Protein AF-K5BU10-F1 (afdb_monomer_lite)

InterPro domains:
  IPR025988 YWFCY domain [PF14293] (1-47)
  IPR027417 P-loop containing nucleoside triphosphate hydrolase [G3DSA:3.40.50.300] (80-220)
  IPR027417 P-loop containing nucleoside triphosphate hydrolase [SSF52540] (87-230)
  IPR051539 Type IV secretion system coupling protein TraD/TraG/VirD4-like [PTHR37937] (2-228)

Foldseek 3Di:
DCLQVVLVVLVVDPDPPVVSVVSSVVSNVVVVVVVVVVVVVVVVVPPPDPDPPCPDLAVPFDDDAADDDDDLAKQKFWDWGDYPNDIGIHIDIRPHCVVPDDDDDDPPPCCCPRPVLSVLLVCLLSVHDDDDDDPPPPVVVVSNVVSNVVRCVNHPDRDDRADDDPPDCVNHDDDDPLPLVQPPDLVSLLVVLLVVLCVVPVVCVVVPPDCVSVVSSNVSSVVSVCCSVVDPDD

Radius of gyration: 39.3 Å; chains: 1; bounding box: 59×43×125 Å

Structure (mmCIF, N/CA/C/O backbone):
data_AF-K5BU10-F1
#
_entry.id   AF-K5BU10-F1
#
loop_
_atom_site.group_PDB
_atom_site.id
_atom_site.type_symbol
_atom_site.label_atom_id
_atom_site.label_alt_id
_atom_site.label_comp_id
_atom_site.label_asym_id
_atom_site.label_entity_id
_atom_site.label_seq_id
_atom_site.pdbx_PDB_ins_code
_atom_site.Cartn_x
_atom_site.Cartn_y
_atom_site.Cartn_z
_atom_site.occupancy
_atom_site.B_iso_or_equiv
_atom_site.auth_seq_id
_atom_site.auth_comp_id
_atom_site.auth_asym_id
_atom_site.auth_atom_id
_atom_site.pdbx_PDB_model_num
ATOM 1 N N . MET A 1 1 ? -25.660 17.222 65.517 1.00 69.31 1 MET A N 1
ATOM 2 C CA . MET A 1 1 ? -24.970 18.474 65.901 1.00 69.31 1 MET A CA 1
ATOM 3 C C . MET A 1 1 ? -25.305 18.890 67.325 1.00 69.31 1 MET A C 1
ATOM 5 O O . MET A 1 1 ? -24.402 18.879 68.146 1.00 69.31 1 MET A O 1
ATOM 9 N N . LEU A 1 2 ? -26.577 19.148 67.652 1.00 77.56 2 LEU A N 1
ATOM 10 C CA . LEU A 1 2 ? -27.005 19.590 68.991 1.00 77.56 2 LEU A CA 1
ATOM 11 C C . LEU A 1 2 ? -26.624 18.621 70.128 1.00 77.56 2 LEU A C 1
ATOM 13 O O . LEU A 1 2 ? -26.110 19.060 71.143 1.00 77.56 2 LEU A O 1
ATOM 17 N N . LEU A 1 3 ? -26.775 17.306 69.927 1.00 78.19 3 LEU A N 1
ATOM 18 C CA . LEU A 1 3 ? -26.371 16.295 70.921 1.00 78.19 3 LEU A CA 1
ATOM 19 C C . LEU A 1 3 ? -24.851 16.179 71.120 1.00 78.19 3 LEU A C 1
ATOM 21 O O . LEU A 1 3 ? -24.410 15.808 72.197 1.00 78.19 3 LEU A O 1
ATOM 25 N N . PHE A 1 4 ? -24.056 16.475 70.088 1.00 79.50 4 PHE A N 1
ATOM 26 C CA . PHE A 1 4 ? -22.598 16.334 70.143 1.00 79.50 4 PHE A CA 1
ATOM 27 C C . PHE A 1 4 ? -21.928 17.588 70.715 1.00 79.50 4 PHE A C 1
ATOM 29 O O . PHE A 1 4 ? -21.089 17.471 71.594 1.00 79.50 4 PHE A O 1
ATOM 36 N N . PHE A 1 5 ? -22.328 18.778 70.251 1.00 80.94 5 PHE A N 1
ATOM 37 C CA . PHE A 1 5 ? -21.782 20.057 70.723 1.00 80.94 5 PHE A CA 1
ATOM 38 C C . PHE A 1 5 ? -22.478 20.575 71.990 1.00 80.94 5 PHE A C 1
ATOM 40 O O . PHE A 1 5 ? -21.875 21.292 72.775 1.00 80.94 5 PHE A O 1
ATOM 47 N N . GLY A 1 6 ? -23.740 20.204 72.219 1.00 79.75 6 GLY A N 1
ATOM 48 C CA . GLY A 1 6 ? -24.489 20.578 73.422 1.00 79.75 6 GLY A CA 1
ATOM 49 C C . GLY A 1 6 ? -24.259 19.652 74.619 1.00 79.75 6 GLY A C 1
ATOM 50 O O . GLY A 1 6 ? -24.766 19.939 75.699 1.00 79.75 6 GLY A O 1
ATOM 51 N N . SER A 1 7 ? -23.503 18.559 74.463 1.00 80.38 7 SER A N 1
ATOM 52 C CA . SER A 1 7 ? -23.168 17.644 75.567 1.00 80.38 7 SER A CA 1
ATOM 53 C C . SER A 1 7 ? -22.293 18.310 76.633 1.00 80.38 7 SER A C 1
ATOM 55 O O . SER A 1 7 ? -22.340 17.916 77.794 1.00 80.38 7 SER A O 1
ATOM 57 N N . GLU A 1 8 ? -21.548 19.359 76.280 1.00 78.12 8 GLU A N 1
ATOM 58 C CA . GLU A 1 8 ? -20.709 20.123 77.210 1.00 78.12 8 GLU A CA 1
ATOM 59 C C . GLU A 1 8 ? -21.538 20.847 78.284 1.00 78.12 8 GLU A C 1
ATOM 61 O O . GLU A 1 8 ? -21.127 20.934 79.439 1.00 78.12 8 GLU A O 1
ATOM 66 N N . LEU A 1 9 ? -22.772 21.253 77.958 1.00 78.31 9 LEU A N 1
ATOM 67 C CA . LEU A 1 9 ? -23.702 21.847 78.924 1.00 78.31 9 LEU A CA 1
ATOM 68 C C . LEU A 1 9 ? -24.087 20.861 80.038 1.00 78.31 9 LEU A C 1
ATOM 70 O O . LEU A 1 9 ? -24.354 21.291 81.161 1.00 78.31 9 LEU A O 1
ATOM 74 N N . LEU A 1 10 ? -24.055 19.546 79.779 1.00 76.81 10 LEU A N 1
ATOM 75 C CA . LEU A 1 10 ? -24.321 18.536 80.809 1.00 76.81 10 LEU A CA 1
ATOM 76 C C . LEU A 1 10 ? -23.247 18.545 81.897 1.00 76.81 10 LEU A C 1
ATOM 78 O O . LEU A 1 10 ? -23.575 18.306 83.052 1.00 76.81 10 LEU A O 1
ATOM 82 N N . LEU A 1 11 ? -21.999 18.898 81.570 1.00 74.38 11 LEU A N 1
ATOM 83 C CA . LEU A 1 11 ? -20.904 18.983 82.545 1.00 74.38 11 LEU A CA 1
ATOM 84 C C . LEU A 1 11 ? -21.070 20.156 83.525 1.00 74.38 11 LEU A C 1
ATOM 86 O O . LEU A 1 11 ? -20.447 20.162 84.583 1.00 74.38 11 LEU A O 1
ATOM 90 N N . THR A 1 12 ? -21.935 21.125 83.207 1.00 78.31 12 THR A N 1
ATOM 91 C CA . THR A 1 12 ? -22.252 22.263 84.089 1.00 78.31 12 THR A CA 1
ATOM 92 C C . THR A 1 12 ? -23.428 21.995 85.040 1.00 78.31 12 THR A C 1
ATOM 94 O O . THR A 1 12 ? -23.701 22.799 85.934 1.00 78.31 12 THR A O 1
ATOM 97 N N . ALA A 1 13 ? -24.120 20.859 84.891 1.00 76.38 13 ALA A N 1
ATOM 98 C CA . ALA A 1 13 ? -25.283 20.506 85.698 1.00 76.38 13 ALA A CA 1
ATOM 99 C C . ALA A 1 13 ? -24.891 19.871 87.048 1.00 76.38 13 ALA A C 1
ATOM 101 O O . ALA A 1 13 ? -23.969 19.064 87.142 1.00 76.38 13 ALA A O 1
ATOM 102 N N . ARG A 1 14 ? -25.622 20.203 88.121 1.00 74.94 14 ARG A N 1
ATOM 103 C CA . ARG A 1 14 ? -25.347 19.713 89.486 1.00 74.94 14 ARG A CA 1
ATOM 104 C C . ARG A 1 14 ? -26.071 18.392 89.776 1.00 74.94 14 ARG A C 1
ATOM 106 O O . ARG A 1 14 ? -27.060 18.371 90.502 1.00 74.94 14 ARG A O 1
ATOM 113 N N . PHE A 1 15 ? -25.570 17.299 89.210 1.00 79.94 15 PHE A N 1
ATOM 114 C CA . PHE A 1 15 ? -26.056 15.931 89.441 1.00 79.94 15 PHE A CA 1
ATOM 115 C C . PHE A 1 15 ? -24.947 15.024 90.010 1.00 79.94 15 PHE A C 1
ATOM 117 O O . PHE A 1 15 ? -23.780 15.418 90.030 1.00 79.94 15 PHE A O 1
ATOM 124 N N . PRO A 1 16 ? -25.271 13.808 90.492 1.00 82.94 16 PRO A N 1
ATOM 125 C CA . PRO A 1 16 ? -24.261 12.843 90.917 1.00 82.94 16 PRO A CA 1
ATOM 126 C C . PRO A 1 16 ? -23.286 12.516 89.779 1.00 82.94 16 PRO A C 1
ATOM 128 O O . PRO A 1 16 ? -23.714 12.269 88.650 1.00 82.94 16 PRO A O 1
ATOM 131 N N . VAL A 1 17 ? -21.986 12.461 90.087 1.00 80.94 17 VAL A N 1
ATOM 132 C CA . VAL A 1 17 ? -20.903 12.298 89.094 1.00 80.94 17 VAL A CA 1
ATOM 133 C C . VAL A 1 17 ? -21.131 11.084 88.189 1.00 80.94 17 VAL A C 1
ATOM 135 O O . VAL A 1 17 ? -21.028 11.203 86.975 1.00 80.94 17 VAL A O 1
ATOM 138 N N . ALA A 1 18 ? -21.538 9.943 88.754 1.00 83.44 18 ALA A N 1
ATOM 139 C CA . ALA A 1 18 ? -21.804 8.728 87.981 1.00 83.44 18 ALA A CA 1
ATOM 140 C C . ALA A 1 18 ? -22.926 8.904 86.937 1.00 83.44 18 ALA A C 1
ATOM 142 O O . ALA A 1 18 ? -22.814 8.408 85.816 1.00 83.44 18 ALA A O 1
ATOM 143 N N . LEU A 1 19 ? -23.989 9.639 87.284 1.00 83.94 19 LEU A N 1
ATOM 144 C CA . LEU A 1 19 ? -25.109 9.908 86.380 1.00 83.94 19 LEU A CA 1
ATOM 145 C C . LEU A 1 19 ? -24.701 10.891 85.274 1.00 83.94 19 LEU A C 1
ATOM 147 O O . LEU A 1 19 ? -25.046 10.687 84.112 1.00 83.94 19 LEU A O 1
ATOM 151 N N . LEU A 1 20 ? -23.920 11.917 85.623 1.00 85.00 20 LEU A N 1
ATOM 152 C CA . LEU A 1 20 ? -23.373 12.886 84.670 1.00 85.00 20 LEU A CA 1
ATOM 153 C C . LEU A 1 20 ? -22.462 12.226 83.640 1.00 85.00 20 LEU A C 1
ATOM 155 O O . LEU A 1 20 ? -22.638 12.446 82.444 1.00 85.00 20 LEU A O 1
ATOM 159 N N . THR A 1 21 ? -21.521 11.391 84.086 1.00 84.50 21 THR A N 1
ATOM 160 C CA . THR A 1 21 ? -20.599 10.686 83.189 1.00 84.50 21 THR A CA 1
ATOM 161 C C . THR A 1 21 ? -21.356 9.776 82.226 1.00 84.50 21 THR A C 1
ATOM 163 O O . THR A 1 21 ? -21.064 9.777 81.031 1.00 84.50 21 THR A O 1
ATOM 166 N N . LEU A 1 22 ? -22.367 9.048 82.710 1.00 88.62 22 LEU A N 1
ATOM 167 C CA . LEU A 1 22 ? -23.170 8.159 81.871 1.00 88.62 22 LEU A CA 1
ATOM 168 C C . LEU A 1 22 ? -23.970 8.934 80.812 1.00 88.62 22 LEU A C 1
ATOM 170 O O . LEU A 1 22 ? -23.945 8.570 79.636 1.00 88.62 22 LEU A O 1
ATOM 174 N N . LEU A 1 23 ? -24.634 10.025 81.203 1.00 86.62 23 LEU A N 1
ATOM 175 C CA . LEU A 1 23 ? -25.403 10.869 80.282 1.00 86.62 23 LEU A CA 1
ATOM 176 C C . LEU A 1 23 ? -24.506 11.577 79.259 1.00 86.62 23 LEU A C 1
ATOM 178 O O . LEU A 1 23 ? -24.861 11.668 78.082 1.00 86.62 23 LEU A O 1
ATOM 182 N N . TYR A 1 24 ? -23.331 12.041 79.681 1.00 87.56 24 TYR A N 1
ATOM 183 C CA . TYR A 1 24 ? -22.356 12.673 78.797 1.00 87.56 24 TYR A CA 1
ATOM 184 C C . TYR A 1 24 ? -21.837 11.691 77.738 1.00 87.56 24 TYR A C 1
ATOM 186 O O . TYR A 1 24 ? -21.917 11.969 76.542 1.00 87.56 24 TYR A O 1
ATOM 194 N N . VAL A 1 25 ? -21.392 10.499 78.151 1.00 88.94 25 VAL A N 1
ATOM 195 C CA . VAL A 1 25 ? -20.904 9.468 77.220 1.00 88.94 25 VAL A CA 1
ATOM 196 C C . VAL A 1 25 ? -22.006 9.041 76.244 1.00 88.94 25 VAL A C 1
ATOM 198 O O . VAL A 1 25 ? -21.754 8.943 75.042 1.00 88.94 25 VAL A O 1
ATOM 201 N N . ALA A 1 26 ? -23.239 8.852 76.725 1.00 89.81 26 ALA A N 1
ATOM 202 C CA . ALA A 1 26 ? -24.367 8.467 75.881 1.00 89.81 26 ALA A CA 1
ATOM 203 C C . ALA A 1 26 ? -24.718 9.540 74.833 1.00 89.81 26 ALA A C 1
ATOM 205 O O . ALA A 1 26 ? -24.928 9.218 73.660 1.00 89.81 26 ALA A O 1
ATOM 206 N N . THR A 1 27 ? -24.753 10.816 75.227 1.00 89.75 27 THR A N 1
ATOM 207 C CA . THR A 1 27 ? -25.098 11.927 74.321 1.00 89.75 27 THR A CA 1
ATOM 208 C C . THR A 1 27 ? -24.006 12.210 73.293 1.00 89.75 27 THR A C 1
ATOM 210 O O . THR A 1 27 ? -24.326 12.406 72.117 1.00 89.75 27 THR A O 1
ATOM 213 N N . VAL A 1 28 ? -22.729 12.130 73.681 1.00 90.50 28 VAL A N 1
ATOM 214 C CA . VAL A 1 28 ? -21.590 12.241 72.754 1.00 90.50 28 VAL A CA 1
ATOM 215 C C . VAL A 1 28 ? -21.590 11.091 71.746 1.00 90.50 28 VAL A C 1
ATOM 217 O O . VAL A 1 28 ? -21.489 11.343 70.544 1.00 90.50 28 VAL A O 1
ATOM 220 N N . ALA A 1 29 ? -21.768 9.844 72.196 1.00 90.44 29 ALA A N 1
ATOM 221 C CA . ALA A 1 29 ? -21.797 8.679 71.312 1.00 90.44 29 ALA A CA 1
ATOM 222 C C . ALA A 1 29 ? -22.963 8.746 70.309 1.00 90.44 29 ALA A C 1
ATOM 224 O O . ALA A 1 29 ? -22.760 8.598 69.101 1.00 90.44 29 ALA A O 1
ATOM 225 N N . ALA A 1 30 ? -24.176 9.050 70.784 1.00 90.88 30 ALA A N 1
ATOM 226 C CA . ALA A 1 30 ? -25.346 9.220 69.923 1.00 90.88 30 ALA A CA 1
ATOM 227 C C . ALA A 1 30 ? -25.177 10.399 68.947 1.00 90.88 30 ALA A C 1
ATOM 229 O O . ALA A 1 30 ? -25.519 10.299 67.764 1.00 90.88 30 ALA A O 1
ATOM 230 N N . GLY A 1 31 ? -24.604 11.509 69.422 1.00 91.25 31 GLY A N 1
ATOM 231 C CA . GLY A 1 31 ? -24.295 12.682 68.614 1.00 91.25 31 GLY A CA 1
ATOM 232 C C . GLY A 1 31 ? -23.285 12.389 67.504 1.00 91.25 31 GLY A C 1
ATOM 233 O O . GLY A 1 31 ? -23.495 12.829 66.372 1.00 91.25 31 GLY A O 1
ATOM 234 N N . TYR A 1 32 ? -22.244 11.607 67.799 1.00 90.50 32 TYR A N 1
ATOM 235 C CA . TYR A 1 32 ? -21.213 11.204 66.844 1.00 90.50 32 TYR A CA 1
ATOM 236 C C . TYR A 1 32 ? -21.766 10.274 65.755 1.00 90.50 32 TYR A C 1
ATOM 238 O O . TYR A 1 32 ? -21.574 10.534 64.566 1.00 90.50 32 TYR A O 1
ATOM 246 N N . ILE A 1 33 ? -22.548 9.255 66.132 1.00 92.00 33 ILE A N 1
ATOM 247 C CA . ILE A 1 33 ? -23.224 8.358 65.174 1.00 92.00 33 ILE A CA 1
ATOM 248 C C . ILE A 1 33 ? -24.176 9.152 64.265 1.00 92.00 33 ILE A C 1
ATOM 250 O O . ILE A 1 33 ? -24.215 8.946 63.049 1.00 92.00 33 ILE A O 1
ATOM 254 N N . SER A 1 34 ? -24.909 10.112 64.831 1.00 89.56 34 SER A N 1
ATOM 255 C CA . SER A 1 34 ? -25.800 10.994 64.066 1.00 89.56 34 SER A CA 1
ATOM 256 C C . SER A 1 34 ? -25.036 11.884 63.074 1.00 89.56 34 SER A C 1
ATOM 258 O O . SER A 1 34 ? -25.542 12.203 62.002 1.00 89.56 34 SER A O 1
ATOM 260 N N . LEU A 1 35 ? -23.806 12.286 63.407 1.00 90.56 35 LEU A N 1
ATOM 261 C CA . LEU A 1 35 ? -22.952 13.103 62.541 1.00 90.56 35 LEU A CA 1
ATOM 262 C C . LEU A 1 35 ? -22.395 12.273 61.375 1.00 90.56 35 LEU A C 1
ATOM 264 O O . LEU A 1 35 ? -22.467 12.707 60.226 1.00 90.56 35 LEU A O 1
ATOM 268 N N . LEU A 1 36 ? -21.931 11.049 61.650 1.00 89.38 36 LEU A N 1
ATOM 269 C CA . LEU A 1 36 ? -21.488 10.105 60.619 1.00 89.38 36 LEU A CA 1
ATOM 270 C C . LEU A 1 36 ? -22.620 9.755 59.650 1.00 89.38 36 LEU A C 1
ATOM 272 O O . LEU A 1 36 ? -22.442 9.812 58.432 1.00 89.38 36 LEU A O 1
ATOM 276 N N . THR A 1 37 ? -23.806 9.445 60.177 1.00 89.75 37 THR A N 1
ATOM 277 C CA . THR A 1 37 ? -24.978 9.168 59.342 1.00 89.75 37 THR A CA 1
ATOM 278 C C . THR A 1 37 ? -25.342 10.395 58.507 1.00 89.75 37 THR A C 1
ATOM 280 O O . THR A 1 37 ? -25.369 10.278 57.287 1.00 89.75 37 THR A O 1
ATOM 283 N N . ALA A 1 38 ? -25.476 11.592 59.082 1.00 88.69 38 ALA A N 1
ATOM 284 C CA . ALA A 1 38 ? -25.725 12.811 58.304 1.00 88.69 38 ALA A CA 1
ATOM 285 C C . ALA A 1 38 ? -24.692 13.034 57.179 1.00 88.69 38 ALA A C 1
ATOM 287 O O . ALA A 1 38 ? -25.076 13.324 56.047 1.00 88.69 38 ALA A O 1
ATOM 288 N N . GLY A 1 39 ? -23.400 12.809 57.446 1.00 86.50 39 GLY A N 1
ATOM 289 C CA . GLY A 1 39 ? -22.342 12.884 56.434 1.00 86.50 39 GLY A CA 1
ATOM 290 C C . GLY A 1 39 ? -22.544 11.901 55.275 1.00 86.50 39 GLY A C 1
ATOM 291 O O . GLY A 1 39 ? -22.442 12.285 54.109 1.00 86.50 39 GLY A O 1
ATOM 292 N N . THR A 1 40 ? -22.915 10.649 55.565 1.00 84.69 40 THR A N 1
ATOM 293 C CA . THR A 1 40 ? -23.214 9.656 54.513 1.00 84.69 40 THR A CA 1
ATOM 294 C C . THR A 1 40 ? -24.453 10.011 53.688 1.00 84.69 40 THR A C 1
ATOM 296 O O . THR A 1 40 ? -24.479 9.760 52.483 1.00 84.69 40 THR A O 1
ATOM 299 N N . TRP A 1 41 ? -25.469 10.627 54.296 1.00 85.56 41 TRP A N 1
ATOM 300 C CA . TRP A 1 41 ? -26.677 11.063 53.593 1.00 85.56 41 TRP A CA 1
ATOM 301 C C . TRP A 1 41 ? -26.409 12.285 52.710 1.00 85.56 41 TRP A C 1
ATOM 303 O O . TRP A 1 41 ? -26.827 12.300 51.554 1.00 85.56 41 TRP A O 1
ATOM 313 N N . ILE A 1 42 ? -25.636 13.258 53.200 1.00 84.38 42 ILE A N 1
ATOM 314 C CA . ILE A 1 42 ? -25.175 14.409 52.409 1.00 84.38 42 ILE A CA 1
ATOM 315 C C . ILE A 1 42 ? -24.306 13.937 51.239 1.00 84.38 42 ILE A C 1
ATOM 317 O O . ILE A 1 42 ? -24.493 14.395 50.117 1.00 84.38 42 ILE A O 1
ATOM 321 N N . SER A 1 43 ? -23.419 12.962 51.457 1.00 77.44 43 SER A N 1
ATOM 322 C CA . SER A 1 43 ? -22.617 12.359 50.386 1.00 77.44 43 SER A CA 1
ATOM 323 C C . SER A 1 43 ? -23.479 11.697 49.304 1.00 77.44 43 SER A C 1
ATOM 325 O O . SER A 1 43 ? -23.136 11.781 48.129 1.00 77.44 43 SER A O 1
ATOM 327 N N . ARG A 1 44 ? -24.613 11.079 49.669 1.00 78.62 44 ARG A N 1
ATOM 328 C CA . ARG A 1 44 ? -25.582 10.529 48.702 1.00 78.62 44 ARG A CA 1
ATOM 329 C C . ARG A 1 44 ? -26.343 11.622 47.953 1.00 78.62 44 ARG A C 1
ATOM 331 O O . ARG A 1 44 ? -26.589 11.454 46.765 1.00 78.62 44 ARG A O 1
ATOM 338 N N . LEU A 1 45 ? -26.681 12.726 48.619 1.00 78.06 45 LEU A N 1
ATOM 339 C CA . LEU A 1 45 ? -27.367 13.868 48.008 1.00 78.06 45 LEU A CA 1
ATOM 340 C C . LEU A 1 45 ? -26.458 14.640 47.036 1.00 78.06 45 LEU A C 1
ATOM 342 O O . LEU A 1 45 ? -26.902 15.052 45.972 1.00 78.06 45 LEU A O 1
ATOM 346 N N . LEU A 1 46 ? -25.175 14.785 47.376 1.00 70.81 46 LEU A N 1
ATOM 347 C CA . LEU A 1 46 ? -24.152 15.421 46.536 1.00 70.81 46 LEU A CA 1
ATOM 348 C C . LEU A 1 46 ? -23.638 14.505 45.412 1.00 70.81 46 LEU A C 1
ATOM 350 O O . LEU A 1 46 ? -22.824 14.928 44.595 1.00 70.81 46 LEU A O 1
ATOM 354 N N . LYS A 1 47 ? -24.108 13.254 45.340 1.00 56.78 47 LYS A N 1
ATOM 355 C CA . LYS A 1 47 ? -23.646 12.236 44.385 1.00 56.78 47 LYS A CA 1
ATOM 356 C C . LYS A 1 47 ? -24.253 12.368 42.982 1.00 56.78 47 LYS A C 1
ATOM 358 O O . LYS A 1 47 ? -24.359 11.369 42.277 1.00 56.78 47 LYS A O 1
ATOM 363 N N . ASN A 1 48 ? -24.615 13.577 42.557 1.00 55.91 48 ASN A N 1
ATOM 364 C CA . ASN A 1 48 ? -24.929 13.850 41.157 1.00 55.91 48 ASN A CA 1
ATOM 365 C C . ASN A 1 48 ? -23.681 14.397 40.444 1.00 55.91 48 ASN A C 1
ATOM 367 O O . ASN A 1 48 ? -23.329 15.562 40.579 1.00 55.91 48 ASN A O 1
ATOM 371 N N . GLN A 1 49 ? -23.024 13.494 39.706 1.00 58.97 49 GLN A N 1
ATOM 372 C CA . GLN A 1 49 ? -22.255 13.732 38.472 1.00 58.97 49 GLN A CA 1
ATOM 373 C C . GLN A 1 49 ? -21.218 14.872 38.448 1.00 58.97 49 GLN A C 1
ATOM 375 O O . GLN A 1 49 ? -21.088 15.573 37.452 1.00 58.97 49 GLN A O 1
ATOM 380 N N . LEU A 1 50 ? -20.414 15.041 39.499 1.00 52.75 50 LEU A N 1
ATOM 381 C CA . LEU A 1 50 ? -19.284 15.987 39.458 1.00 52.75 50 LEU A CA 1
ATOM 382 C C . LEU A 1 50 ? -17.996 15.416 38.840 1.00 52.75 50 LEU A C 1
ATOM 384 O O . LEU A 1 50 ? -17.020 16.144 38.713 1.00 52.75 50 LEU A O 1
ATOM 388 N N . MET A 1 51 ? -17.983 14.140 38.445 1.00 53.19 51 MET A N 1
ATOM 389 C CA . MET A 1 51 ? -16.836 13.486 37.798 1.00 53.19 51 MET A CA 1
ATOM 390 C C . MET A 1 51 ? -17.296 12.567 36.660 1.00 53.19 51 MET A C 1
ATOM 392 O O . MET A 1 51 ? -16.912 11.401 36.602 1.00 53.19 51 MET A O 1
ATOM 396 N N . ASP A 1 52 ? -18.146 13.064 35.762 1.00 57.12 5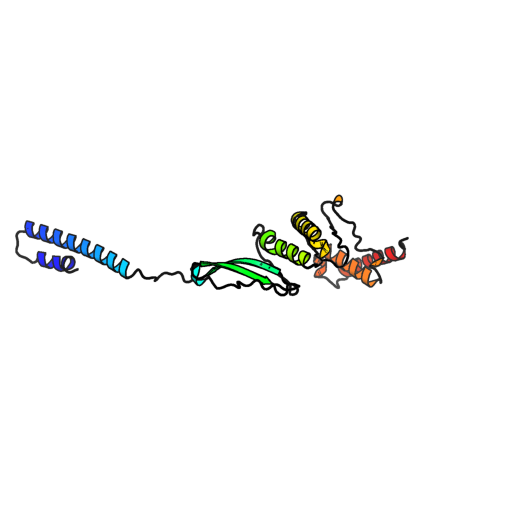2 ASP A N 1
ATOM 397 C CA . ASP A 1 52 ? -18.131 12.502 34.413 1.00 57.12 52 ASP A CA 1
ATOM 398 C C . ASP A 1 52 ? -16.869 13.072 33.759 1.00 57.12 52 ASP A C 1
ATOM 400 O O . ASP A 1 52 ? -16.816 14.254 33.429 1.00 57.12 52 ASP A O 1
ATOM 404 N N . ASP A 1 53 ? -15.814 12.253 33.705 1.00 62.16 53 ASP A N 1
ATOM 405 C CA . ASP A 1 53 ? -14.534 12.597 33.083 1.00 62.16 53 ASP A CA 1
ATOM 406 C C . ASP A 1 53 ? -14.788 13.302 31.740 1.00 62.16 53 ASP A C 1
ATOM 408 O O . ASP A 1 53 ? -15.586 12.839 30.916 1.00 62.16 53 ASP A O 1
ATOM 412 N N . VAL A 1 54 ? -14.150 14.455 31.527 1.00 62.72 54 VAL A N 1
ATOM 413 C CA . VAL A 1 54 ? -14.269 15.192 30.261 1.00 62.72 54 VAL A CA 1
ATOM 414 C C . VAL A 1 54 ? -13.790 14.307 29.104 1.00 62.72 54 VAL A C 1
ATOM 416 O O . VAL A 1 54 ? -14.344 14.395 28.012 1.00 62.72 54 VAL A O 1
ATOM 419 N N . PHE A 1 55 ? -12.862 13.387 29.379 1.00 61.56 55 PHE A N 1
ATOM 420 C CA . PHE A 1 55 ? -12.374 12.344 28.478 1.00 61.56 55 PHE A CA 1
ATOM 421 C C . PHE A 1 55 ? -13.054 10.988 28.730 1.00 61.56 55 PHE A C 1
ATOM 423 O O . PHE A 1 55 ? -12.416 9.939 28.716 1.00 61.56 55 PHE A O 1
ATOM 430 N N . ASN A 1 56 ? -14.361 10.980 29.007 1.00 72.25 56 ASN A N 1
ATOM 431 C CA . ASN A 1 56 ? -15.118 9.733 29.034 1.00 72.25 56 ASN A CA 1
ATOM 432 C C . ASN A 1 56 ? -15.456 9.260 27.604 1.00 72.25 56 ASN A C 1
ATOM 434 O O . ASN A 1 56 ? -15.599 10.061 26.676 1.00 72.25 56 ASN A O 1
ATOM 438 N N . ASP A 1 57 ? -15.656 7.947 27.443 1.00 69.25 57 ASP A N 1
ATOM 439 C CA . ASP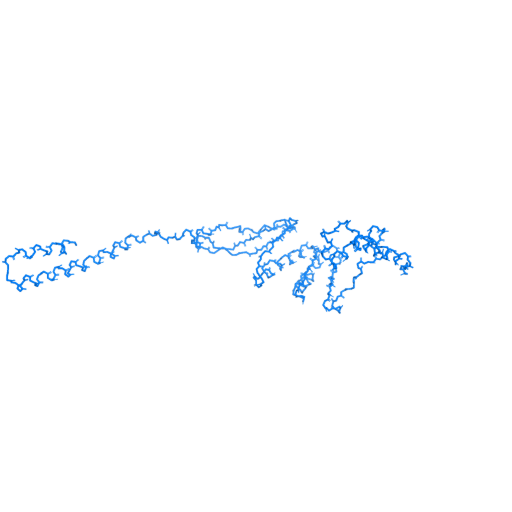 A 1 57 ? -16.055 7.315 26.173 1.00 69.25 57 ASP A CA 1
ATOM 440 C C . ASP A 1 57 ? -17.273 7.987 25.507 1.00 69.25 57 ASP A C 1
ATOM 442 O O . ASP A 1 57 ? -17.472 7.855 24.301 1.00 69.25 57 ASP A O 1
ATOM 446 N N . GLU A 1 58 ? -18.139 8.653 26.277 1.00 72.12 58 GLU A N 1
ATOM 447 C CA . GLU A 1 58 ? -19.331 9.330 25.760 1.00 72.12 58 GLU A CA 1
ATOM 448 C C . GLU A 1 58 ? -19.011 10.687 25.139 1.00 72.12 58 GLU A C 1
ATOM 450 O O . GLU A 1 58 ? -19.515 10.978 24.054 1.00 72.12 58 GLU A O 1
ATOM 455 N N . ASN A 1 59 ? -18.154 11.475 25.777 1.00 72.31 59 ASN A N 1
ATOM 456 C CA . ASN A 1 59 ? -17.715 12.793 25.339 1.00 72.31 59 ASN A CA 1
ATOM 457 C C . ASN A 1 59 ? -16.726 12.691 24.172 1.00 72.31 59 ASN A C 1
ATOM 459 O O . ASN A 1 59 ? -16.725 13.557 23.299 1.00 72.31 59 ASN A O 1
ATOM 463 N N . GLU A 1 60 ? -15.949 11.606 24.096 1.00 75.81 60 GLU A N 1
ATOM 464 C CA . GLU A 1 60 ? -15.111 11.289 22.931 1.00 75.81 60 GLU A CA 1
ATOM 465 C C . GLU A 1 60 ? -15.893 10.602 21.795 1.00 75.81 60 GLU A C 1
ATOM 467 O O . GLU A 1 60 ? -15.397 10.471 20.670 1.00 75.81 60 GLU A O 1
ATOM 472 N N . SER A 1 61 ? -17.139 10.183 22.049 1.00 84.62 61 SER A N 1
ATOM 473 C CA . SER A 1 61 ? -17.986 9.585 21.021 1.00 84.62 61 SER A CA 1
ATOM 474 C C . SER A 1 61 ? -18.722 10.627 20.186 1.00 84.62 61 SER A C 1
ATOM 476 O O . SER A 1 61 ? -19.448 11.479 20.692 1.00 84.62 61 SER A O 1
ATOM 478 N N . PHE A 1 62 ? -18.626 10.499 18.865 1.00 90.12 62 PHE A N 1
ATOM 479 C CA . PHE A 1 62 ? -19.376 11.324 17.923 1.00 90.12 62 PHE A CA 1
ATOM 480 C C . PHE A 1 62 ? -20.091 10.467 16.884 1.00 90.12 62 PHE A C 1
ATOM 482 O O . PHE A 1 62 ? -19.726 9.321 16.606 1.00 90.12 62 PHE A O 1
ATOM 489 N N . MET A 1 63 ? -21.141 11.039 16.301 1.00 93.12 63 MET A N 1
ATOM 490 C CA . MET A 1 63 ? -21.899 10.384 15.247 1.00 93.12 63 MET A CA 1
ATOM 491 C C . MET A 1 63 ? -21.043 10.266 13.982 1.00 93.12 63 MET A C 1
ATOM 493 O O . MET A 1 63 ? -20.657 11.275 13.394 1.00 93.12 63 MET A O 1
ATOM 497 N N . GLN A 1 64 ? -20.766 9.035 13.554 1.00 94.12 64 GLN A N 1
ATOM 498 C CA . GLN A 1 64 ? -20.055 8.753 12.305 1.00 94.12 64 GLN A CA 1
ATOM 499 C C . GLN A 1 64 ? -21.040 8.517 11.150 1.00 94.12 64 GLN A C 1
ATOM 501 O O . GLN A 1 64 ? -22.234 8.287 11.368 1.00 94.12 64 GLN A O 1
ATOM 506 N N . GLU A 1 65 ? -20.549 8.559 9.907 1.00 95.50 65 GLU A N 1
ATOM 507 C CA . GLU A 1 65 ? -21.378 8.293 8.728 1.00 95.50 65 GLU A CA 1
ATOM 508 C C . GLU A 1 65 ? -21.893 6.844 8.748 1.00 95.50 65 GLU A C 1
ATOM 510 O O . GLU A 1 65 ? -21.150 5.876 8.935 1.00 95.50 65 GLU A O 1
ATOM 515 N N . ARG A 1 66 ? -23.209 6.702 8.574 1.00 95.50 66 ARG A N 1
ATOM 516 C CA . ARG A 1 66 ? -23.918 5.415 8.643 1.00 95.50 66 ARG A CA 1
ATOM 517 C C . ARG A 1 66 ? -24.318 4.892 7.278 1.00 95.50 66 ARG A C 1
ATOM 519 O O . ARG A 1 66 ? -24.628 3.709 7.147 1.00 95.50 66 ARG A O 1
ATOM 526 N N . ARG A 1 67 ? -24.350 5.761 6.271 1.00 96.62 67 ARG A N 1
ATOM 527 C CA . ARG A 1 67 ? -24.732 5.399 4.911 1.00 96.62 67 ARG A CA 1
ATOM 528 C C . ARG A 1 67 ? -23.529 4.835 4.173 1.00 96.62 67 ARG A C 1
ATOM 530 O O . ARG A 1 67 ? -22.427 5.378 4.242 1.00 96.62 67 ARG A O 1
ATOM 537 N N . LEU A 1 68 ? -23.771 3.764 3.429 1.00 96.81 68 LEU A N 1
ATOM 538 C CA . LEU A 1 68 ? -22.831 3.274 2.434 1.00 96.81 68 LEU A CA 1
ATOM 539 C C . LEU A 1 68 ? -22.935 4.174 1.199 1.00 96.81 68 LEU A C 1
ATOM 541 O O . LEU A 1 68 ? -23.961 4.176 0.522 1.00 96.81 68 LEU A O 1
ATOM 545 N N . ILE A 1 69 ? -21.887 4.945 0.924 1.00 96.00 69 ILE A N 1
ATOM 546 C CA . ILE A 1 69 ? -21.819 5.831 -0.244 1.00 96.00 69 ILE A CA 1
ATOM 547 C C . ILE A 1 69 ? -20.843 5.203 -1.237 1.00 96.00 69 ILE A C 1
ATOM 549 O O . ILE A 1 69 ? -19.635 5.442 -1.180 1.00 96.00 69 ILE A O 1
ATOM 553 N N . ALA A 1 70 ? -21.367 4.340 -2.105 1.00 95.69 70 ALA A N 1
ATOM 554 C CA . ALA A 1 70 ? -20.585 3.636 -3.114 1.00 95.69 70 ALA A CA 1
ATOM 555 C C . ALA A 1 70 ? -20.638 4.362 -4.467 1.00 95.69 70 ALA A C 1
ATOM 557 O O . ALA A 1 70 ? -21.680 4.879 -4.864 1.00 95.69 70 ALA A O 1
ATOM 558 N N . ASN A 1 71 ? -19.511 4.384 -5.175 1.00 95.56 71 ASN A N 1
ATOM 559 C CA . ASN A 1 71 ? -19.409 4.836 -6.563 1.00 95.56 71 ASN A CA 1
ATOM 560 C C . ASN A 1 71 ? -18.434 3.932 -7.342 1.00 95.56 71 ASN A C 1
ATOM 562 O O . ASN A 1 71 ? -17.913 2.960 -6.791 1.00 95.56 71 ASN A O 1
ATOM 566 N N . GLU A 1 72 ? -18.164 4.254 -8.606 1.00 94.75 72 GLU A N 1
ATOM 567 C CA . GLU A 1 72 ? -17.266 3.479 -9.475 1.00 94.75 72 GLU A CA 1
ATOM 568 C C . GLU A 1 72 ? -15.844 3.308 -8.907 1.00 94.75 72 GLU A C 1
ATOM 570 O O . GLU A 1 72 ? -15.226 2.275 -9.114 1.00 94.75 72 GLU A O 1
ATOM 575 N N . TYR A 1 73 ? -15.348 4.264 -8.121 1.00 94.69 73 TYR A N 1
ATOM 576 C CA . TYR A 1 73 ? -13.962 4.314 -7.634 1.00 94.69 73 TYR A CA 1
ATOM 577 C C . TYR A 1 73 ? -13.817 4.040 -6.138 1.00 94.69 73 TYR A C 1
ATOM 579 O O . TYR A 1 73 ? -12.721 3.752 -5.667 1.00 94.69 73 TYR A O 1
ATOM 587 N N . SER A 1 74 ? -14.901 4.157 -5.372 1.00 96.00 74 SER A N 1
ATOM 588 C CA . SER A 1 74 ? -14.855 4.261 -3.916 1.00 96.00 74 SER A CA 1
ATOM 589 C C . SER A 1 74 ? -14.261 3.029 -3.237 1.00 96.00 74 SER A C 1
ATOM 591 O O . SER A 1 74 ? -14.315 1.921 -3.765 1.00 96.00 74 SER A O 1
ATOM 593 N N . VAL A 1 75 ? -13.761 3.189 -2.019 1.00 96.94 75 VAL A N 1
ATOM 594 C CA . VAL A 1 75 ? -13.524 2.051 -1.125 1.00 96.94 75 VAL A CA 1
ATOM 595 C C . VAL A 1 75 ? -14.289 2.283 0.163 1.00 96.94 75 VAL A C 1
ATOM 597 O O . VAL A 1 75 ? -14.152 3.321 0.807 1.00 96.94 75 VAL A O 1
ATOM 600 N N . ASN A 1 76 ? -15.127 1.322 0.523 1.00 97.25 76 ASN A N 1
ATOM 601 C CA . ASN A 1 76 ? -16.070 1.438 1.619 1.00 97.25 76 ASN A CA 1
ATOM 602 C C . ASN A 1 76 ? -15.700 0.433 2.711 1.00 97.25 76 ASN A C 1
ATOM 604 O O . ASN A 1 76 ? -15.737 -0.778 2.494 1.00 97.25 76 ASN A O 1
ATOM 608 N N . LEU A 1 77 ? -15.310 0.929 3.882 1.00 96.31 77 LEU A N 1
ATOM 609 C CA . LEU A 1 77 ? -14.850 0.102 4.994 1.00 96.31 77 LEU A CA 1
ATOM 610 C C . LEU A 1 77 ? -15.945 0.033 6.064 1.00 96.31 77 LEU A C 1
ATOM 612 O O . LEU A 1 77 ? -16.371 1.088 6.545 1.00 96.31 77 LEU A O 1
ATOM 616 N N . PRO A 1 78 ? -16.405 -1.166 6.456 1.00 94.62 78 PRO A N 1
ATOM 617 C CA . PRO A 1 78 ? -17.409 -1.296 7.502 1.00 94.62 78 PRO A CA 1
ATOM 618 C C . PRO A 1 78 ? -16.806 -0.938 8.863 1.00 94.62 78 PRO A C 1
ATOM 620 O O . PRO A 1 78 ? -15.716 -1.397 9.212 1.00 94.62 78 PRO A O 1
ATOM 623 N N . THR A 1 79 ? -17.530 -0.154 9.657 1.00 94.31 79 THR A N 1
ATOM 624 C CA . THR A 1 79 ? -17.119 0.232 11.011 1.00 94.31 79 THR A CA 1
ATOM 625 C C . THR A 1 79 ? -18.216 -0.034 12.034 1.00 94.31 79 THR A C 1
ATOM 627 O O . THR A 1 79 ? -19.403 -0.154 11.718 1.00 94.31 79 THR A O 1
ATOM 630 N N . ARG A 1 80 ? -17.809 -0.128 13.301 1.00 93.69 80 ARG A N 1
ATOM 631 C CA . ARG A 1 80 ? -18.708 -0.049 14.451 1.00 93.69 80 ARG A CA 1
ATOM 632 C C . ARG A 1 80 ? -18.222 1.071 15.348 1.00 93.69 80 ARG A C 1
ATOM 634 O O . ARG A 1 80 ? -17.033 1.139 15.641 1.00 93.69 80 ARG A O 1
ATOM 641 N N . PHE A 1 81 ? -19.140 1.918 15.783 1.00 92.62 81 PHE A N 1
ATOM 642 C CA . PHE A 1 81 ? -18.839 3.026 16.679 1.00 92.62 81 PHE A CA 1
ATOM 643 C C . PHE A 1 81 ? -19.890 3.104 17.780 1.00 92.62 81 PHE A C 1
ATOM 645 O O . PHE A 1 81 ? -21.025 2.644 17.617 1.00 92.62 81 PHE A O 1
ATOM 652 N N . ARG A 1 82 ? -19.503 3.651 18.928 1.00 90.12 82 ARG A N 1
ATOM 653 C CA . ARG A 1 82 ? -20.418 3.940 20.032 1.00 90.12 82 ARG A CA 1
ATOM 654 C C . ARG A 1 82 ? -20.826 5.403 19.930 1.00 90.12 82 ARG A C 1
ATOM 656 O O . ARG A 1 82 ? -20.003 6.223 19.558 1.00 90.12 82 ARG A O 1
ATOM 663 N N . TYR A 1 83 ? -22.084 5.711 20.211 1.00 91.06 83 TYR A N 1
ATOM 664 C CA . TYR A 1 83 ? -22.589 7.076 20.328 1.00 91.06 83 TYR A CA 1
ATOM 665 C C . TYR A 1 83 ? -23.799 7.061 21.266 1.00 91.06 83 TYR A C 1
ATOM 667 O O . TYR A 1 83 ? -24.656 6.185 21.141 1.00 91.06 83 TYR A O 1
ATOM 675 N N . GLN A 1 84 ? -23.866 7.974 22.240 1.00 88.25 84 GLN A N 1
ATOM 676 C CA . GLN A 1 84 ? -24.967 8.033 23.222 1.00 88.25 84 GLN A CA 1
ATOM 677 C C . GLN A 1 84 ? -25.279 6.664 23.867 1.00 88.25 84 GLN A C 1
ATOM 679 O O . GLN A 1 84 ? -26.415 6.184 23.842 1.00 88.25 84 GLN A O 1
ATOM 684 N N . ARG A 1 85 ? -24.243 5.980 24.378 1.00 85.81 85 ARG A N 1
ATOM 685 C CA . ARG A 1 85 ? -24.318 4.635 24.997 1.00 85.81 85 ARG A CA 1
ATOM 686 C C . ARG A 1 85 ? -24.816 3.501 24.093 1.00 85.81 85 ARG A C 1
ATOM 688 O O . ARG A 1 85 ? -24.891 2.368 24.559 1.00 85.81 85 ARG A O 1
ATOM 695 N N . LYS A 1 86 ? -25.096 3.755 22.815 1.00 90.81 86 LYS A N 1
ATOM 696 C CA . LYS A 1 86 ? -25.542 2.750 21.843 1.00 90.81 86 LYS A CA 1
ATOM 697 C C . LYS A 1 86 ? -24.440 2.455 20.836 1.00 90.81 86 LYS A C 1
ATOM 699 O O . LYS A 1 86 ? -23.669 3.337 20.465 1.00 90.81 86 LYS A O 1
ATOM 704 N N . THR A 1 87 ? -24.367 1.208 20.389 1.00 92.69 87 THR A N 1
ATOM 705 C CA . THR A 1 87 ? -23.462 0.800 19.312 1.00 92.69 87 THR A CA 1
ATOM 706 C C . THR A 1 87 ? -24.188 0.893 17.980 1.00 92.69 87 THR A C 1
ATOM 708 O O . THR A 1 87 ? -25.287 0.363 17.824 1.00 92.69 87 THR A O 1
ATOM 711 N N . TYR A 1 88 ? -23.551 1.532 17.008 1.00 94.25 88 TYR A N 1
ATOM 712 C CA . TYR A 1 88 ? -24.046 1.669 15.648 1.00 94.25 88 TYR A CA 1
ATOM 713 C C . TYR A 1 88 ? -23.073 1.022 14.668 1.00 94.25 88 TYR A C 1
ATOM 715 O O . TYR A 1 88 ? -21.865 0.964 14.899 1.00 94.25 88 TYR A O 1
ATOM 723 N N . SER A 1 89 ? -23.621 0.531 13.559 1.00 96.25 89 SER A N 1
ATOM 724 C CA . SER A 1 89 ? -22.825 0.176 12.383 1.00 96.25 89 SER A CA 1
ATOM 725 C C . SER A 1 89 ? -22.730 1.391 11.466 1.00 96.25 89 SER A C 1
ATOM 727 O O . SER A 1 89 ? -23.717 2.119 11.302 1.00 96.25 89 SER A O 1
ATOM 729 N N . GLY A 1 90 ? -21.552 1.601 10.892 1.00 96.19 90 GLY A N 1
ATOM 730 C CA . GLY A 1 90 ? -21.266 2.707 9.991 1.00 96.19 90 GLY A CA 1
ATOM 731 C C . GLY A 1 90 ? -20.291 2.326 8.890 1.00 96.19 90 GLY A C 1
ATOM 732 O O . GLY A 1 90 ? -19.940 1.154 8.723 1.00 96.19 90 GLY A O 1
ATOM 733 N N . TRP A 1 91 ? -19.891 3.337 8.126 1.00 96.88 91 TRP A N 1
ATOM 734 C CA . TRP A 1 91 ? -19.012 3.178 6.977 1.00 96.88 91 TRP A CA 1
ATOM 735 C C . TRP A 1 91 ? -18.001 4.314 6.902 1.00 96.88 91 TRP A C 1
ATOM 737 O O . TRP A 1 91 ? -18.360 5.491 6.940 1.00 96.88 91 TRP A O 1
ATOM 747 N N . ILE A 1 92 ? -16.734 3.961 6.699 1.00 96.06 92 ILE A N 1
ATOM 748 C CA . ILE A 1 92 ? -15.738 4.901 6.186 1.00 96.06 92 ILE A CA 1
ATOM 749 C C . ILE A 1 92 ? -15.793 4.806 4.663 1.00 96.06 92 ILE A C 1
ATOM 751 O O . ILE A 1 92 ? -15.400 3.796 4.078 1.00 96.06 92 ILE A O 1
ATOM 755 N N . ASN A 1 93 ? -16.313 5.853 4.027 1.00 96.38 93 ASN A N 1
ATOM 756 C CA . ASN A 1 93 ? -16.459 5.931 2.578 1.00 96.38 93 ASN A CA 1
ATOM 757 C C . ASN A 1 93 ? -15.301 6.743 1.979 1.00 96.38 93 ASN A C 1
ATOM 759 O O . ASN A 1 93 ? -15.315 7.974 2.009 1.00 96.38 93 ASN A O 1
ATOM 763 N N . VAL A 1 94 ? -14.306 6.071 1.403 1.00 96.19 94 VAL A N 1
ATOM 764 C CA . VAL A 1 94 ? -13.248 6.729 0.627 1.00 96.19 94 VAL A CA 1
ATOM 765 C C . VAL A 1 94 ? -13.766 6.937 -0.789 1.00 96.19 94 VAL A C 1
ATOM 767 O O . VAL A 1 94 ? -13.665 6.057 -1.636 1.00 96.19 94 VAL A O 1
ATOM 770 N N . ILE A 1 95 ? -14.376 8.098 -1.031 1.00 95.25 95 ILE A N 1
ATOM 771 C CA . ILE A 1 95 ? -15.089 8.414 -2.281 1.00 95.25 95 ILE A CA 1
ATOM 772 C C . ILE A 1 95 ? -14.150 8.499 -3.489 1.00 95.25 95 ILE A C 1
ATOM 774 O O . ILE A 1 95 ? -14.539 8.109 -4.587 1.00 95.25 95 ILE A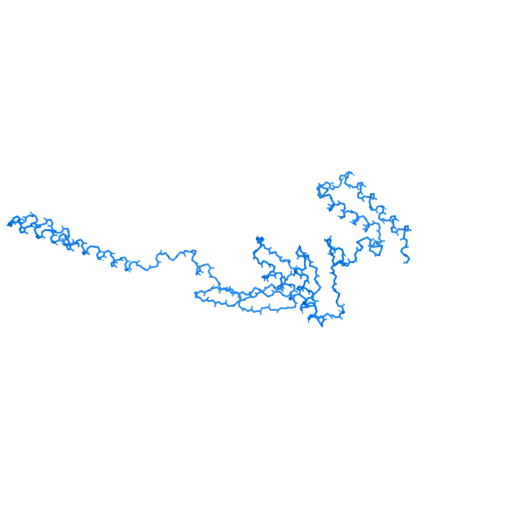 O 1
ATOM 778 N N . ASN A 1 96 ? -12.931 9.006 -3.288 1.00 94.25 96 ASN A N 1
ATOM 779 C CA . ASN A 1 96 ? -11.932 9.177 -4.339 1.00 94.25 96 ASN A CA 1
ATOM 780 C C . ASN A 1 96 ? -10.547 8.700 -3.858 1.00 94.25 96 ASN A C 1
ATOM 782 O O . ASN A 1 96 ? -9.785 9.504 -3.311 1.00 94.25 96 ASN A O 1
ATOM 786 N N . PRO A 1 97 ? -10.208 7.413 -4.067 1.00 93.06 97 PRO A N 1
ATOM 787 C CA . PRO A 1 97 ? -8.906 6.862 -3.687 1.00 93.06 97 PRO A CA 1
ATOM 788 C C . PRO A 1 97 ? -7.715 7.402 -4.493 1.00 93.06 97 PRO A C 1
ATOM 790 O O . PRO A 1 97 ? -6.572 7.220 -4.078 1.00 93.06 97 PRO A O 1
ATOM 793 N N . PHE A 1 98 ? -7.944 8.096 -5.616 1.00 93.12 98 PHE A N 1
ATOM 794 C CA . PHE A 1 98 ? -6.869 8.632 -6.462 1.00 93.12 98 PHE A CA 1
ATOM 795 C C . PHE A 1 98 ? -6.099 9.789 -5.812 1.00 93.12 98 PHE A C 1
ATOM 797 O O . PHE A 1 98 ? -5.020 10.147 -6.272 1.00 93.12 98 PHE A O 1
ATOM 804 N N . ARG A 1 99 ? -6.606 10.357 -4.710 1.00 91.81 99 ARG A N 1
ATOM 805 C CA . ARG A 1 99 ? -5.924 11.405 -3.925 1.00 91.81 99 ARG A CA 1
ATOM 806 C C . ARG A 1 99 ? -4.881 10.861 -2.942 1.00 91.81 99 ARG A C 1
ATOM 808 O O . ARG A 1 99 ? -4.523 11.549 -1.991 1.00 91.81 99 ARG A O 1
ATOM 815 N N . ALA A 1 100 ? -4.408 9.643 -3.191 1.00 91.44 100 ALA A N 1
ATOM 816 C CA . ALA A 1 100 ? -3.617 8.829 -2.282 1.00 91.44 100 ALA A CA 1
ATOM 817 C C . ALA A 1 100 ? -4.351 8.489 -0.973 1.00 91.44 100 ALA A C 1
ATOM 819 O O . ALA A 1 100 ? -5.327 9.111 -0.557 1.00 91.44 100 ALA A O 1
ATOM 820 N N . SER A 1 101 ? -3.897 7.427 -0.318 1.00 91.69 101 SER A N 1
ATOM 821 C CA . SER A 1 101 ? -4.395 7.005 0.989 1.00 91.69 101 SER A CA 1
ATOM 822 C C . SER A 1 101 ? -3.214 6.537 1.821 1.00 91.69 101 SER A C 1
ATOM 824 O O . SER A 1 101 ? -2.479 5.641 1.411 1.00 91.69 101 SER A O 1
ATOM 826 N N . LEU A 1 102 ? -3.019 7.167 2.979 1.00 94.06 102 LEU A N 1
ATOM 827 C CA . LEU A 1 102 ? -1.937 6.848 3.903 1.00 94.06 102 LEU A CA 1
ATOM 828 C C . LEU A 1 102 ? -2.489 6.040 5.075 1.00 94.06 102 LEU A C 1
ATOM 830 O O . LEU A 1 102 ? -3.420 6.469 5.753 1.00 94.06 102 LEU A O 1
ATOM 834 N N . ILE A 1 103 ? -1.893 4.876 5.324 1.00 92.38 103 ILE A N 1
ATOM 835 C CA . ILE A 1 103 ? -2.269 3.998 6.433 1.00 92.38 103 ILE A CA 1
ATOM 836 C C . ILE A 1 103 ? -1.092 3.936 7.403 1.00 92.38 103 ILE A C 1
ATOM 838 O O . ILE A 1 103 ? -0.030 3.414 7.066 1.00 92.38 103 ILE A O 1
ATOM 842 N N . LEU A 1 104 ? -1.293 4.440 8.619 1.00 94.19 104 LEU A N 1
ATOM 843 C CA . LEU A 1 104 ? -0.282 4.455 9.675 1.00 94.19 104 LEU A CA 1
ATOM 844 C C . LEU A 1 104 ? -0.582 3.390 10.732 1.00 94.19 104 LEU A C 1
ATOM 846 O O . LEU A 1 104 ? -1.734 3.093 11.039 1.00 94.19 104 LEU A O 1
ATOM 850 N N . GLY A 1 105 ? 0.469 2.803 11.300 1.00 91.12 105 GLY A N 1
ATOM 851 C CA . GLY A 1 105 ? 0.355 1.920 12.459 1.00 91.12 105 GLY A CA 1
ATOM 852 C C . GLY A 1 105 ? 1.584 1.042 12.649 1.00 91.12 105 GLY A C 1
ATOM 853 O O . GLY A 1 105 ? 2.351 0.821 11.712 1.00 91.12 105 GLY A O 1
ATOM 854 N N . THR A 1 106 ? 1.710 0.425 13.816 1.00 92.88 106 THR A N 1
ATOM 855 C CA . THR A 1 106 ? 2.817 -0.480 14.166 1.00 92.88 106 THR A CA 1
ATOM 856 C C . THR A 1 106 ? 2.678 -1.875 13.534 1.00 92.88 106 THR A C 1
ATOM 858 O O . THR A 1 106 ? 1.575 -2.285 13.152 1.00 92.88 106 THR A O 1
ATOM 861 N N . PRO A 1 107 ? 3.767 -2.642 13.357 1.00 89.44 107 PRO A N 1
ATOM 862 C CA . PRO A 1 107 ? 3.672 -4.043 12.945 1.00 89.44 107 PRO A CA 1
ATOM 863 C C . PRO A 1 107 ? 2.684 -4.824 13.826 1.00 89.44 107 PRO A C 1
ATOM 865 O O . PRO A 1 107 ? 2.648 -4.639 15.036 1.00 89.44 107 PRO A O 1
ATOM 868 N N . GLY A 1 108 ? 1.842 -5.662 13.214 1.00 87.88 108 GLY A N 1
ATOM 869 C CA . GLY A 1 108 ? 0.813 -6.428 13.934 1.00 87.88 108 GLY A CA 1
ATOM 870 C C . GLY A 1 108 ? -0.506 -5.689 14.203 1.00 87.88 108 GLY A C 1
ATOM 871 O O . GLY A 1 108 ? -1.477 -6.331 14.581 1.00 87.88 108 GLY A O 1
ATOM 872 N N . SER A 1 109 ? -0.618 -4.387 13.912 1.00 91.19 109 SER A N 1
ATOM 873 C CA . SER A 1 109 ? -1.837 -3.595 14.179 1.00 91.19 109 SER A CA 1
ATOM 874 C C . SER A 1 109 ? -3.050 -3.902 13.275 1.00 91.19 109 SER A C 1
ATOM 876 O O . SER A 1 109 ? -3.998 -3.124 13.230 1.00 91.19 109 SER A O 1
ATOM 878 N N . GLY A 1 110 ? -3.009 -4.968 12.470 1.00 90.62 110 GLY A N 1
ATOM 879 C CA . GLY A 1 110 ? -4.134 -5.381 11.621 1.00 90.62 110 GLY A CA 1
ATOM 880 C C . GLY A 1 110 ? -4.378 -4.561 10.343 1.00 90.62 110 GLY A C 1
ATOM 881 O O . GLY A 1 110 ? -5.392 -4.783 9.686 1.00 90.62 110 GLY A O 1
ATOM 882 N N . LYS A 1 111 ? -3.465 -3.660 9.939 1.00 93.69 111 LYS A N 1
ATOM 883 C CA . LYS A 1 111 ? -3.610 -2.812 8.726 1.00 93.69 111 LYS A CA 1
ATOM 884 C C . LYS A 1 111 ? -3.988 -3.594 7.468 1.00 93.69 111 LYS A C 1
ATOM 886 O O . LYS A 1 111 ? -4.882 -3.176 6.732 1.00 93.69 111 LYS A O 1
ATOM 891 N N . SER A 1 112 ? -3.314 -4.722 7.233 1.00 92.12 112 SER A N 1
ATOM 892 C CA . SER A 1 112 ? -3.554 -5.544 6.047 1.00 92.12 112 SER A CA 1
ATOM 893 C C . SER A 1 112 ? -4.980 -6.080 6.031 1.00 92.12 112 SER A C 1
ATOM 895 O O . SER A 1 112 ? -5.704 -5.882 5.063 1.00 92.12 112 SER A O 1
ATOM 897 N N . TYR A 1 113 ? -5.415 -6.674 7.142 1.00 91.44 113 TYR A N 1
ATOM 898 C CA . TYR A 1 113 ? -6.747 -7.254 7.263 1.00 91.44 113 TYR A CA 1
ATOM 899 C C . TYR A 1 113 ? -7.859 -6.202 7.208 1.00 91.44 113 TYR A C 1
ATOM 901 O O . TYR A 1 113 ? -8.819 -6.363 6.458 1.00 91.44 113 TYR A O 1
ATOM 909 N N . ALA A 1 114 ? -7.723 -5.120 7.977 1.00 90.69 114 ALA A N 1
ATOM 910 C CA . ALA A 1 114 ? -8.776 -4.122 8.124 1.00 90.69 114 ALA A CA 1
ATOM 911 C C . ALA A 1 114 ? -8.910 -3.209 6.896 1.00 90.69 114 ALA A C 1
ATOM 913 O O . ALA A 1 114 ? -10.026 -2.864 6.512 1.00 90.69 114 ALA A O 1
ATOM 914 N N . ILE A 1 115 ? -7.794 -2.823 6.268 1.00 94.56 115 ILE A N 1
ATOM 915 C CA . ILE A 1 115 ? -7.788 -1.791 5.224 1.00 94.56 115 ILE A CA 1
ATOM 916 C C . ILE A 1 115 ? -7.341 -2.360 3.877 1.00 94.56 115 ILE A C 1
ATOM 918 O O . ILE A 1 115 ? -8.119 -2.353 2.927 1.00 94.56 115 ILE A O 1
ATOM 922 N N . ILE A 1 116 ? -6.117 -2.891 3.782 1.00 95.25 116 ILE A N 1
ATOM 923 C CA . ILE A 1 116 ? -5.500 -3.253 2.488 1.00 95.25 116 ILE A CA 1
ATOM 924 C C . ILE A 1 116 ? -6.309 -4.338 1.767 1.00 95.25 116 ILE A C 1
ATOM 926 O O . ILE A 1 116 ? -6.582 -4.220 0.575 1.00 95.25 116 ILE A O 1
ATOM 930 N N . ASN A 1 117 ? -6.772 -5.356 2.491 1.00 95.12 117 ASN A N 1
ATOM 931 C CA . ASN A 1 117 ? -7.583 -6.430 1.925 1.00 95.12 117 ASN A CA 1
ATOM 932 C C . ASN A 1 117 ? -8.899 -5.907 1.342 1.00 95.12 117 ASN A C 1
ATOM 934 O O . ASN A 1 117 ? -9.328 -6.384 0.294 1.00 95.12 117 ASN A O 1
ATOM 938 N N . ASN A 1 118 ? -9.530 -4.926 1.994 1.00 95.50 118 ASN A N 1
ATOM 939 C CA . ASN A 1 118 ? -10.746 -4.295 1.484 1.00 95.50 118 ASN A CA 1
ATOM 940 C C . ASN A 1 118 ? -10.464 -3.492 0.211 1.00 95.50 118 ASN A C 1
ATOM 942 O O . ASN A 1 118 ? -11.229 -3.601 -0.743 1.00 95.50 118 ASN A O 1
ATOM 946 N N . TYR A 1 119 ? -9.345 -2.762 0.165 1.00 96.62 119 TYR A N 1
ATOM 947 C CA . TYR A 1 119 ? -8.898 -2.065 -1.043 1.00 96.62 119 TYR A CA 1
ATOM 948 C C . TYR A 1 119 ? -8.685 -3.036 -2.203 1.00 96.62 119 TYR A C 1
ATOM 950 O O . TYR A 1 119 ? -9.301 -2.865 -3.249 1.00 96.62 119 TYR A O 1
ATOM 958 N N . ILE A 1 120 ? -7.880 -4.086 -2.009 1.00 97.06 120 ILE A N 1
ATOM 959 C CA . ILE A 1 120 ? -7.616 -5.096 -3.045 1.00 97.06 120 ILE A CA 1
ATOM 960 C C . ILE A 1 120 ? -8.932 -5.702 -3.540 1.00 97.06 120 ILE A C 1
ATOM 962 O O . ILE A 1 120 ? -9.168 -5.777 -4.744 1.00 97.06 120 ILE A O 1
ATOM 966 N N . ARG A 1 121 ? -9.811 -6.103 -2.615 1.00 96.69 121 ARG A N 1
ATOM 967 C CA . ARG A 1 121 ? -11.071 -6.764 -2.963 1.00 96.69 121 ARG A CA 1
ATOM 968 C C . ARG A 1 121 ? -11.986 -5.881 -3.800 1.00 96.69 121 ARG A C 1
ATOM 970 O O . ARG A 1 121 ? -12.437 -6.317 -4.856 1.00 96.69 121 ARG A O 1
ATOM 977 N N . GLN A 1 122 ? -12.236 -4.663 -3.326 1.00 97.06 122 GLN A N 1
ATOM 978 C CA . GLN A 1 122 ? -13.185 -3.747 -3.953 1.00 97.06 122 GLN A CA 1
ATOM 979 C C . GLN A 1 122 ? -12.644 -3.182 -5.265 1.00 97.06 122 GLN A C 1
ATOM 981 O O . GLN A 1 122 ? -13.400 -3.060 -6.219 1.00 97.06 122 GLN A O 1
ATOM 986 N N . GLN A 1 123 ? -11.346 -2.881 -5.352 1.00 96.06 123 GLN A N 1
ATOM 987 C CA . GLN A 1 123 ? -10.748 -2.376 -6.592 1.00 96.06 123 GLN A CA 1
ATOM 988 C C . GLN A 1 123 ? -10.787 -3.434 -7.705 1.00 96.06 123 GLN A C 1
ATOM 990 O O . GLN A 1 123 ? -11.187 -3.133 -8.826 1.00 96.06 123 GLN A O 1
ATOM 995 N N . ILE A 1 124 ? -10.462 -4.692 -7.391 1.00 96.56 124 ILE A N 1
ATOM 996 C CA . ILE A 1 124 ? -10.552 -5.791 -8.364 1.00 96.56 124 ILE A CA 1
ATOM 997 C C . ILE A 1 124 ? -12.012 -6.077 -8.754 1.00 96.56 124 ILE A C 1
ATOM 999 O O . ILE A 1 124 ? -12.302 -6.292 -9.925 1.00 96.56 124 ILE A O 1
ATOM 1003 N N . GLU A 1 125 ? -12.951 -6.039 -7.803 1.00 95.94 125 GLU A N 1
ATOM 1004 C CA . GLU A 1 125 ? -14.393 -6.183 -8.083 1.00 95.94 125 GLU A CA 1
ATOM 1005 C C . GLU A 1 125 ? -14.932 -5.084 -9.011 1.00 95.94 125 GLU A C 1
ATOM 1007 O O . GLU A 1 125 ? -15.870 -5.305 -9.775 1.00 95.94 125 GLU A O 1
ATOM 1012 N N . LYS A 1 126 ? -14.297 -3.913 -8.992 1.00 95.38 126 LYS A N 1
ATOM 1013 C CA . LYS A 1 126 ? -14.597 -2.783 -9.875 1.00 95.38 126 LYS A CA 1
ATOM 1014 C C . LYS A 1 126 ? -13.831 -2.825 -11.202 1.00 95.38 126 LYS A C 1
ATOM 1016 O O . LYS A 1 126 ? -13.944 -1.895 -11.990 1.00 95.38 126 LYS A O 1
ATOM 1021 N N . GLY A 1 127 ? -13.065 -3.884 -11.466 1.00 94.62 127 GLY A N 1
ATOM 1022 C CA . GLY A 1 127 ? -12.329 -4.054 -12.720 1.00 94.62 127 GLY A CA 1
ATOM 1023 C C . GLY A 1 127 ? -11.033 -3.242 -12.812 1.00 94.62 127 GLY A C 1
ATOM 1024 O O . GLY A 1 127 ? -10.480 -3.101 -13.903 1.00 94.62 127 GLY A O 1
ATOM 1025 N N . PHE A 1 128 ? -10.508 -2.719 -11.699 1.00 94.56 128 PHE A N 1
ATOM 1026 C CA . PHE A 1 128 ? -9.217 -2.031 -11.708 1.00 94.56 128 PHE A CA 1
ATOM 1027 C C . PHE A 1 128 ? -8.054 -3.021 -11.809 1.00 94.56 128 PHE A C 1
ATOM 1029 O O . PHE A 1 128 ? -8.079 -4.123 -11.249 1.00 94.56 128 PHE A O 1
ATOM 1036 N N . ALA A 1 129 ? -7.004 -2.602 -12.517 1.00 93.00 129 ALA A N 1
ATOM 1037 C CA . ALA A 1 129 ? -5.699 -3.240 -12.433 1.00 93.00 129 ALA A CA 1
ATOM 1038 C C . ALA A 1 129 ? -5.021 -2.839 -11.115 1.00 93.00 129 ALA A C 1
ATOM 1040 O O . ALA A 1 129 ? -5.112 -1.688 -10.686 1.00 93.00 129 ALA A O 1
ATOM 1041 N N . ALA A 1 130 ? -4.328 -3.783 -10.481 1.00 93.88 130 ALA A N 1
ATOM 1042 C CA . ALA A 1 130 ? -3.656 -3.559 -9.208 1.00 93.88 130 ALA A CA 1
ATOM 1043 C C . ALA A 1 130 ? -2.158 -3.853 -9.327 1.00 93.88 130 ALA A C 1
ATOM 1045 O O . ALA A 1 130 ? -1.763 -4.900 -9.838 1.00 93.88 130 ALA A O 1
ATOM 1046 N N . TYR A 1 131 ? -1.336 -2.944 -8.803 1.00 95.62 131 TYR A N 1
ATOM 1047 C CA . TYR A 1 131 ? 0.085 -3.173 -8.558 1.00 95.62 131 TYR A CA 1
ATOM 1048 C C . TYR A 1 131 ? 0.286 -3.335 -7.051 1.00 95.62 131 TYR A C 1
ATOM 1050 O O . TYR A 1 131 ? 0.078 -2.391 -6.287 1.00 95.62 131 TYR A O 1
ATOM 1058 N N . ILE A 1 132 ? 0.611 -4.552 -6.613 1.00 96.38 132 ILE A N 1
ATOM 1059 C CA . ILE A 1 132 ? 0.620 -4.927 -5.196 1.00 96.38 132 ILE A CA 1
ATOM 1060 C C . ILE A 1 132 ? 2.041 -5.310 -4.798 1.00 96.38 132 ILE A C 1
ATOM 1062 O O . ILE A 1 132 ? 2.603 -6.265 -5.324 1.00 96.38 132 ILE A O 1
ATOM 1066 N N . TYR A 1 133 ? 2.599 -4.576 -3.836 1.00 95.12 133 TYR A N 1
ATOM 1067 C CA . TYR A 1 133 ? 3.848 -4.946 -3.183 1.00 95.12 133 TYR A CA 1
ATOM 1068 C C . TYR A 1 133 ? 3.551 -5.840 -1.975 1.00 95.12 133 TYR A C 1
ATOM 1070 O O . TYR A 1 133 ? 3.041 -5.376 -0.953 1.00 95.12 133 TYR A O 1
ATOM 1078 N N . ASP A 1 134 ? 3.847 -7.130 -2.107 1.00 94.31 134 ASP A N 1
ATOM 1079 C CA . ASP A 1 134 ? 3.583 -8.142 -1.087 1.00 94.31 134 ASP A CA 1
ATOM 1080 C C . ASP A 1 134 ? 4.867 -8.514 -0.338 1.00 94.31 134 ASP A C 1
ATOM 1082 O O . ASP A 1 134 ? 5.593 -9.426 -0.721 1.00 94.31 134 ASP A O 1
ATOM 1086 N N . PHE A 1 135 ? 5.153 -7.785 0.743 1.00 90.06 135 PHE A N 1
ATOM 1087 C CA . PHE A 1 135 ? 6.353 -8.012 1.557 1.00 90.06 135 PHE A CA 1
ATOM 1088 C C . PHE A 1 135 ? 6.369 -9.382 2.257 1.00 90.06 135 PHE A C 1
ATOM 1090 O O . PHE A 1 135 ? 7.430 -9.865 2.637 1.00 90.06 135 PHE A O 1
ATOM 1097 N N . LYS A 1 136 ? 5.200 -9.997 2.470 1.00 89.75 136 LYS A N 1
ATOM 1098 C CA . LYS A 1 136 ? 5.055 -11.305 3.126 1.00 89.75 136 LYS A CA 1
ATOM 1099 C C . LYS A 1 136 ? 4.484 -12.315 2.142 1.00 89.75 136 LYS A C 1
ATOM 1101 O O . LYS A 1 136 ? 3.475 -12.959 2.414 1.00 89.75 136 LYS A O 1
ATOM 1106 N N . TYR A 1 137 ? 5.100 -12.398 0.969 1.00 91.75 137 TYR A N 1
ATOM 1107 C CA . TYR A 1 137 ? 4.612 -13.253 -0.099 1.00 91.75 137 TYR A CA 1
ATOM 1108 C C . TYR A 1 137 ? 4.362 -14.697 0.396 1.00 91.75 137 TYR A C 1
ATOM 1110 O O . TYR A 1 137 ? 5.247 -15.263 1.047 1.00 91.75 137 TYR A O 1
ATOM 1118 N N . PRO A 1 138 ? 3.211 -15.330 0.074 1.00 93.56 138 PRO A N 1
ATOM 1119 C CA . PRO A 1 138 ? 2.137 -14.870 -0.820 1.00 93.56 138 PRO A CA 1
ATOM 1120 C C . PRO A 1 138 ? 0.866 -14.329 -0.113 1.00 93.56 138 PRO A C 1
ATOM 1122 O O . PRO A 1 138 ? -0.240 -14.544 -0.617 1.00 93.56 138 PRO A O 1
ATOM 1125 N N . ASP A 1 139 ? 0.976 -13.651 1.035 1.00 93.56 139 ASP A N 1
ATOM 1126 C CA . ASP A 1 139 ? -0.173 -13.202 1.845 1.00 93.56 139 ASP A CA 1
ATOM 1127 C C . ASP A 1 139 ? -1.203 -12.367 1.054 1.00 93.56 139 ASP A C 1
ATOM 1129 O O . ASP A 1 139 ? -2.381 -12.732 0.950 1.00 93.56 139 ASP A O 1
ATOM 1133 N N . LEU A 1 140 ? -0.784 -11.230 0.489 1.00 95.81 140 LEU A N 1
ATOM 1134 C CA . LEU A 1 140 ? -1.679 -10.350 -0.277 1.00 95.81 140 LEU A CA 1
ATOM 1135 C C . LEU A 1 140 ? -1.940 -10.906 -1.678 1.00 95.81 140 LEU A C 1
ATOM 1137 O O . LEU A 1 140 ? -3.032 -10.732 -2.229 1.00 95.81 140 LEU A O 1
ATOM 1141 N N . SER A 1 141 ? -0.954 -11.605 -2.234 1.00 95.62 141 SER A N 1
ATOM 1142 C CA . SER A 1 141 ? -0.998 -12.192 -3.572 1.00 95.62 141 SER A CA 1
ATOM 1143 C C . SER A 1 141 ? -2.120 -13.224 -3.702 1.00 95.62 141 SER A C 1
ATOM 1145 O O . SER A 1 141 ? -2.870 -13.188 -4.678 1.00 95.62 141 SER A O 1
ATOM 1147 N N . ILE A 1 142 ? -2.313 -14.085 -2.694 1.00 96.19 142 ILE A N 1
ATOM 1148 C CA . ILE A 1 142 ? -3.420 -15.057 -2.665 1.00 96.19 142 ILE A CA 1
ATOM 1149 C C . ILE A 1 142 ? -4.776 -14.345 -2.674 1.00 96.19 142 ILE A C 1
ATOM 1151 O O . ILE A 1 142 ? -5.700 -14.764 -3.374 1.00 96.19 142 ILE A O 1
ATOM 1155 N N . ILE A 1 143 ? -4.918 -13.262 -1.908 1.00 96.56 143 ILE A N 1
ATOM 1156 C CA . ILE A 1 143 ? -6.173 -12.504 -1.828 1.00 96.56 143 ILE A CA 1
ATOM 1157 C C . ILE A 1 143 ? -6.482 -11.856 -3.176 1.00 96.56 143 ILE A C 1
ATOM 1159 O O . ILE A 1 143 ? -7.609 -11.970 -3.662 1.00 96.56 143 ILE A O 1
ATOM 1163 N N . ALA A 1 144 ? -5.482 -11.219 -3.786 1.00 97.19 144 ALA A N 1
ATOM 1164 C CA . ALA A 1 144 ? -5.608 -10.589 -5.091 1.00 97.19 144 ALA A CA 1
ATOM 1165 C C . ALA A 1 144 ? -5.957 -11.610 -6.179 1.00 97.19 144 ALA A C 1
ATOM 1167 O O . ALA A 1 144 ? -6.918 -11.405 -6.917 1.00 97.19 144 ALA A O 1
ATOM 1168 N N . TYR A 1 145 ? -5.246 -12.740 -6.230 1.00 96.62 145 TYR A N 1
ATOM 1169 C CA . TYR A 1 145 ? -5.500 -13.797 -7.207 1.00 96.62 145 TYR A CA 1
ATOM 1170 C C . TYR A 1 145 ? -6.910 -14.377 -7.067 1.00 96.62 145 TYR A C 1
ATOM 1172 O O . TYR A 1 14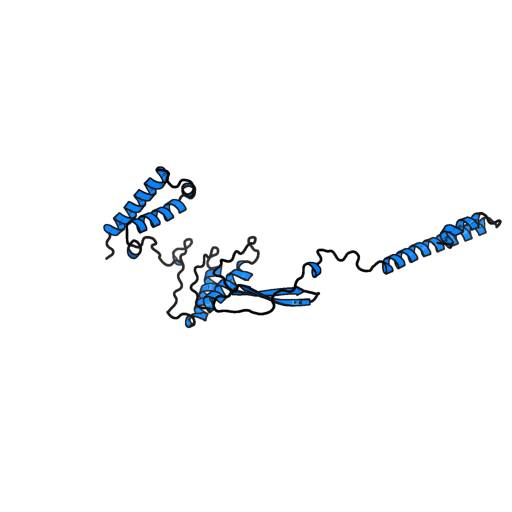5 ? -7.653 -14.455 -8.043 1.00 96.62 145 TYR A O 1
ATOM 1180 N N . ASN A 1 146 ? -7.328 -14.709 -5.843 1.00 96.94 146 ASN A N 1
ATOM 1181 C CA . ASN A 1 146 ? -8.670 -15.231 -5.589 1.00 96.94 146 ASN A CA 1
ATOM 1182 C C . ASN A 1 146 ? -9.763 -14.226 -5.958 1.00 96.94 146 ASN A C 1
ATOM 1184 O O . ASN A 1 146 ? -10.799 -14.617 -6.498 1.00 96.94 146 ASN A O 1
ATOM 1188 N N . GLN A 1 147 ? -9.553 -12.939 -5.674 1.00 97.06 147 GLN A N 1
ATOM 1189 C CA . GLN A 1 147 ? -10.512 -11.915 -6.064 1.00 97.06 147 GLN A CA 1
ATOM 1190 C C . GLN A 1 147 ? -10.552 -11.743 -7.584 1.00 97.06 147 GLN A C 1
ATOM 1192 O O . GLN A 1 147 ? -11.638 -11.612 -8.145 1.00 97.06 147 GLN A O 1
ATOM 1197 N N . LEU A 1 148 ? -9.401 -11.808 -8.253 1.00 96.56 148 LEU A N 1
ATOM 1198 C CA . LEU A 1 148 ? -9.313 -11.730 -9.704 1.00 96.56 148 LEU A CA 1
ATOM 1199 C C . LEU A 1 148 ? -10.080 -12.876 -10.360 1.00 96.56 148 LEU A C 1
ATOM 1201 O O . LEU A 1 148 ? -10.878 -12.637 -11.258 1.00 96.56 148 LEU A O 1
ATOM 1205 N N . LEU A 1 149 ? -9.892 -14.110 -9.876 1.00 95.69 149 LEU A N 1
ATOM 1206 C CA . LEU A 1 149 ? -10.613 -15.285 -10.371 1.00 95.69 149 LEU A CA 1
ATOM 1207 C C . LEU A 1 149 ? -12.136 -15.118 -10.286 1.00 95.69 149 LEU A C 1
ATOM 1209 O O . LEU A 1 149 ? -12.836 -15.532 -11.206 1.00 95.69 149 LEU A O 1
ATOM 1213 N N . LYS A 1 150 ? -12.634 -14.499 -9.209 1.00 96.25 150 LYS A N 1
ATOM 1214 C CA . LYS A 1 150 ? -14.068 -14.266 -8.985 1.00 96.25 150 LYS A CA 1
ATOM 1215 C C . LYS A 1 150 ? -14.660 -13.145 -9.836 1.00 96.25 150 LYS A C 1
ATOM 1217 O O . LYS A 1 150 ? -15.867 -13.138 -10.019 1.00 96.25 150 LYS A O 1
ATOM 1222 N N . ASN A 1 151 ? -13.834 -12.215 -10.313 1.00 96.06 151 ASN A N 1
ATOM 1223 C CA . ASN A 1 151 ? -14.276 -10.986 -10.977 1.00 96.06 151 ASN A CA 1
ATOM 1224 C C . ASN A 1 151 ? -13.713 -10.853 -12.398 1.00 96.06 151 ASN A C 1
ATOM 1226 O O . ASN A 1 151 ? -13.611 -9.749 -12.926 1.00 96.06 151 ASN A O 1
ATOM 1230 N N . LYS A 1 152 ? -13.322 -11.964 -13.040 1.00 93.31 152 LYS A N 1
ATOM 1231 C CA . LYS A 1 152 ? -12.793 -11.940 -14.416 1.00 93.31 152 LYS A CA 1
ATOM 1232 C C . LYS A 1 152 ? -13.782 -11.334 -15.413 1.00 93.31 152 LYS A C 1
ATOM 1234 O O . LYS A 1 152 ? -13.351 -10.722 -16.383 1.00 93.31 152 LYS A O 1
ATOM 1239 N N . ASP A 1 153 ? -15.080 -11.486 -15.160 1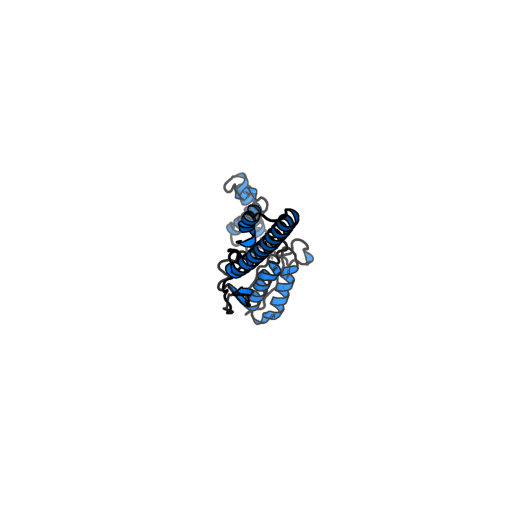.00 93.44 153 ASP A N 1
ATOM 1240 C CA . ASP A 1 153 ? -16.176 -10.924 -15.956 1.00 93.44 153 ASP A CA 1
ATOM 1241 C C . ASP A 1 153 ? -16.226 -9.390 -15.925 1.00 93.44 153 ASP A C 1
ATOM 1243 O O . ASP A 1 153 ? -16.831 -8.782 -16.803 1.00 93.44 153 ASP A O 1
ATOM 1247 N N . LYS A 1 154 ? -15.579 -8.753 -14.941 1.00 93.06 154 LYS A N 1
ATOM 1248 C CA . LYS A 1 154 ? -15.549 -7.290 -14.790 1.00 93.06 154 LYS A CA 1
ATOM 1249 C C . LYS A 1 154 ? -14.561 -6.604 -15.729 1.00 93.06 154 LYS A C 1
ATOM 1251 O O . LYS A 1 154 ? -14.587 -5.384 -15.852 1.00 93.06 154 LYS A O 1
ATOM 1256 N N . TYR A 1 155 ? -13.697 -7.366 -16.395 1.00 93.44 155 TYR A N 1
ATOM 1257 C CA . TYR A 1 155 ? -12.660 -6.834 -17.269 1.00 93.44 155 TYR A CA 1
ATOM 1258 C C . TYR A 1 155 ? -13.070 -6.965 -18.738 1.00 93.44 155 TYR A C 1
ATOM 1260 O O . TYR A 1 155 ? -13.449 -8.037 -19.199 1.00 93.44 155 TYR A O 1
ATOM 1268 N N . ALA A 1 156 ? -12.924 -5.880 -19.506 1.00 88.56 156 ALA A N 1
ATOM 1269 C CA . ALA A 1 156 ? -13.255 -5.864 -20.936 1.00 88.56 156 ALA A CA 1
ATOM 1270 C C . ALA A 1 156 ? -12.375 -6.803 -21.788 1.00 88.56 156 ALA A C 1
ATOM 1272 O O . ALA A 1 156 ? -12.746 -7.178 -22.898 1.00 88.56 156 ALA A O 1
ATOM 1273 N N . LYS A 1 157 ? -11.188 -7.163 -21.288 1.00 86.81 157 LYS A N 1
ATOM 1274 C CA . LYS A 1 157 ? -10.244 -8.094 -21.917 1.00 86.81 157 LYS A CA 1
ATOM 1275 C C . LYS A 1 157 ? -9.758 -9.109 -20.882 1.00 86.81 157 LYS A C 1
ATOM 1277 O O . LYS A 1 157 ? -9.776 -8.794 -19.692 1.00 86.81 157 LYS A O 1
ATOM 1282 N N . PRO A 1 158 ? -9.269 -10.289 -21.313 1.00 85.00 158 PRO A N 1
ATOM 1283 C CA . PRO A 1 158 ? -8.646 -11.247 -20.411 1.00 85.00 158 PRO A CA 1
ATOM 1284 C C . PRO A 1 158 ? -7.552 -10.578 -19.575 1.00 85.00 158 PRO A C 1
ATOM 1286 O O . PRO A 1 158 ? -6.574 -10.056 -20.110 1.00 85.00 158 PRO A O 1
ATOM 1289 N N . VAL A 1 159 ? -7.742 -10.579 -18.259 1.00 90.00 159 VAL A N 1
ATOM 1290 C CA . VAL A 1 159 ? -6.806 -9.989 -17.303 1.00 90.00 159 VAL A CA 1
ATOM 1291 C C . VAL A 1 159 ? -5.763 -11.025 -16.883 1.00 90.00 159 VAL A C 1
ATOM 1293 O O . VAL A 1 159 ? -6.093 -12.163 -16.539 1.00 90.00 159 VAL A O 1
ATOM 1296 N N . GLY A 1 160 ? -4.489 -10.638 -16.948 1.00 92.38 160 GLY A N 1
ATOM 1297 C CA . GLY A 1 160 ? -3.369 -11.460 -16.494 1.00 92.38 160 GLY A CA 1
ATOM 1298 C C . GLY A 1 160 ? -3.075 -11.261 -15.008 1.00 92.38 160 GLY A C 1
ATOM 1299 O O . GLY A 1 160 ? -3.397 -10.223 -14.435 1.00 92.38 160 GLY A O 1
ATOM 1300 N N . PHE A 1 161 ? -2.424 -12.248 -14.395 1.00 95.38 161 PHE A N 1
ATOM 1301 C CA . PHE A 1 161 ? -1.868 -12.139 -13.049 1.00 95.38 161 PHE A CA 1
ATOM 1302 C C . PHE A 1 161 ? -0.374 -12.427 -13.123 1.00 95.38 161 PHE A C 1
ATOM 1304 O O . PHE A 1 161 ? 0.020 -13.552 -13.419 1.00 95.38 161 PHE A O 1
ATOM 1311 N N . TYR A 1 162 ? 0.437 -11.404 -12.873 1.00 95.81 162 TYR A N 1
ATOM 1312 C CA . TYR A 1 162 ? 1.889 -11.484 -12.956 1.00 95.81 162 TYR A CA 1
ATOM 1313 C C . TYR A 1 162 ? 2.494 -11.220 -11.583 1.00 95.81 162 TYR A C 1
ATOM 1315 O O . TYR A 1 162 ? 2.054 -10.338 -10.851 1.00 95.81 162 TYR A O 1
ATOM 1323 N N . VAL A 1 163 ? 3.520 -11.992 -11.254 1.00 96.25 163 VAL A N 1
ATOM 1324 C CA . VAL A 1 163 ? 4.255 -11.929 -9.988 1.00 96.25 163 VAL A CA 1
ATOM 1325 C C . VAL A 1 163 ? 5.722 -11.774 -10.323 1.00 96.25 163 VAL A C 1
ATOM 1327 O O . VAL A 1 163 ? 6.231 -12.567 -11.107 1.00 96.25 163 VAL A O 1
ATOM 1330 N N . ILE A 1 164 ? 6.395 -10.795 -9.726 1.00 95.50 164 ILE A N 1
ATOM 1331 C CA . ILE A 1 164 ? 7.856 -10.703 -9.734 1.00 95.50 164 ILE A CA 1
ATOM 1332 C C . ILE A 1 164 ? 8.327 -11.047 -8.325 1.00 95.50 164 ILE A C 1
ATOM 1334 O O . ILE A 1 164 ? 8.034 -10.314 -7.384 1.00 95.50 164 ILE A O 1
ATOM 1338 N N . ASN A 1 165 ? 8.994 -12.191 -8.183 1.00 94.12 165 ASN A N 1
ATOM 1339 C CA . ASN A 1 165 ? 9.448 -12.716 -6.901 1.00 94.12 165 ASN A CA 1
ATOM 1340 C C . ASN A 1 165 ? 10.981 -12.758 -6.880 1.00 94.12 165 ASN A C 1
ATOM 1342 O O . ASN A 1 165 ? 11.599 -13.489 -7.654 1.00 94.12 165 ASN A O 1
ATOM 1346 N N . PHE A 1 166 ? 11.576 -11.952 -6.001 1.00 89.38 166 PHE A N 1
ATOM 1347 C CA . PHE A 1 166 ? 13.028 -11.867 -5.840 1.00 89.38 166 PHE A CA 1
ATOM 1348 C C . PHE A 1 166 ? 13.589 -12.888 -4.837 1.00 89.38 166 PHE A C 1
ATOM 1350 O O . PHE A 1 166 ? 14.787 -13.154 -4.876 1.00 89.38 166 PHE A O 1
ATOM 1357 N N . ASP A 1 167 ? 12.743 -13.480 -3.987 1.00 91.19 167 ASP A N 1
ATOM 1358 C CA . ASP A 1 167 ? 13.143 -14.468 -2.978 1.00 91.19 167 ASP A CA 1
ATOM 1359 C C . ASP A 1 167 ? 13.210 -15.884 -3.570 1.00 91.19 167 ASP A C 1
ATOM 1361 O O . ASP A 1 167 ? 14.184 -16.608 -3.370 1.00 91.19 167 ASP A O 1
ATOM 1365 N N . ASP A 1 168 ? 12.186 -16.279 -4.336 1.00 91.50 168 ASP A N 1
ATOM 1366 C CA . ASP A 1 168 ? 12.144 -17.552 -5.061 1.00 91.50 168 ASP A CA 1
ATOM 1367 C C . ASP A 1 168 ? 11.804 -17.325 -6.545 1.00 91.50 168 ASP A C 1
ATOM 1369 O O . ASP A 1 168 ? 10.628 -17.192 -6.917 1.00 91.50 168 ASP A O 1
ATOM 1373 N N . PRO A 1 169 ? 12.824 -17.349 -7.425 1.00 91.12 169 PRO A N 1
ATOM 1374 C CA . PRO A 1 169 ? 12.648 -17.144 -8.858 1.00 91.12 169 PRO A CA 1
ATOM 1375 C C . PRO A 1 169 ? 11.695 -18.139 -9.533 1.00 91.12 169 PRO A C 1
ATOM 1377 O O . PRO A 1 169 ? 11.179 -17.840 -10.609 1.00 91.12 169 PRO A O 1
ATOM 1380 N N . ARG A 1 170 ? 11.424 -19.310 -8.933 1.00 92.06 170 ARG A N 1
ATOM 1381 C CA . ARG A 1 170 ? 10.499 -20.313 -9.499 1.00 92.06 170 ARG A CA 1
ATOM 1382 C C . ARG A 1 170 ? 9.045 -19.848 -9.480 1.00 92.06 170 ARG A C 1
ATOM 1384 O O . ARG A 1 170 ? 8.266 -20.283 -10.321 1.00 92.06 170 ARG A O 1
ATOM 1391 N N . TYR A 1 171 ? 8.691 -18.964 -8.547 1.00 91.12 171 TYR A N 1
ATOM 1392 C CA . TYR A 1 171 ? 7.366 -18.345 -8.464 1.00 91.12 171 TYR A CA 1
ATOM 1393 C C . TYR A 1 171 ? 7.312 -16.974 -9.150 1.00 91.12 171 TYR A C 1
ATOM 1395 O O . TYR A 1 171 ? 6.287 -16.292 -9.092 1.00 91.12 171 TYR A O 1
ATOM 1403 N N . SER A 1 172 ? 8.401 -16.558 -9.800 1.00 94.88 172 SER A N 1
ATOM 1404 C CA . SER A 1 172 ? 8.469 -15.300 -10.530 1.00 94.88 172 SER A CA 1
ATOM 1405 C C . SER A 1 172 ? 8.152 -15.500 -12.007 1.00 94.88 172 SER A C 1
ATOM 1407 O O . SER A 1 172 ? 8.677 -16.386 -12.680 1.00 94.88 172 SER A O 1
ATOM 1409 N N . HIS A 1 173 ? 7.368 -14.584 -12.553 1.00 95.75 173 HIS A N 1
ATOM 1410 C CA . HIS A 1 173 ? 7.367 -14.309 -13.978 1.00 95.75 173 HIS A CA 1
ATOM 1411 C C . HIS A 1 173 ? 8.695 -13.650 -14.352 1.00 95.75 173 HIS A C 1
ATOM 1413 O O . HIS A 1 173 ? 9.349 -12.996 -13.533 1.00 95.75 173 HIS A O 1
ATOM 1419 N N . ARG A 1 174 ? 9.109 -13.829 -15.606 1.00 91.19 174 ARG A N 1
ATOM 1420 C CA . ARG A 1 174 ? 10.317 -13.192 -16.129 1.00 91.19 174 ARG A CA 1
ATOM 1421 C C . ARG A 1 174 ? 9.987 -11.768 -16.549 1.00 91.19 174 ARG A C 1
ATOM 1423 O O . ARG A 1 174 ? 9.038 -11.546 -17.295 1.00 91.19 174 ARG A O 1
ATOM 1430 N N . CYS A 1 175 ? 10.800 -10.825 -16.099 1.00 90.25 175 CYS A N 1
ATOM 1431 C CA . CYS A 1 175 ? 10.753 -9.438 -16.528 1.00 90.25 175 CYS A CA 1
ATOM 1432 C C . CYS A 1 175 ? 12.172 -9.006 -16.886 1.00 90.25 175 CYS A C 1
ATOM 1434 O O . CYS A 1 175 ? 13.097 -9.221 -16.104 1.00 90.25 175 CYS A O 1
ATOM 1436 N N . ASN A 1 176 ? 12.338 -8.424 -18.072 1.00 90.94 176 ASN A N 1
ATOM 1437 C CA . ASN A 1 176 ? 13.560 -7.723 -18.437 1.00 90.94 176 ASN A CA 1
ATOM 1438 C C . ASN A 1 176 ? 13.251 -6.217 -18.453 1.00 90.94 176 ASN A C 1
ATOM 1440 O O . ASN A 1 176 ? 12.622 -5.761 -19.411 1.00 90.94 176 ASN A O 1
ATOM 1444 N N . PRO A 1 177 ? 13.668 -5.445 -17.433 1.00 88.75 177 PRO A N 1
ATOM 1445 C CA . PRO A 1 177 ? 13.453 -3.999 -17.411 1.00 88.75 177 PRO A CA 1
ATOM 1446 C C . PRO A 1 177 ? 14.232 -3.272 -18.519 1.00 88.75 177 PRO A C 1
ATOM 1448 O O . PRO A 1 177 ? 13.864 -2.167 -18.889 1.00 88.75 177 PRO A O 1
ATOM 1451 N N . LEU A 1 178 ? 15.262 -3.910 -19.088 1.00 92.12 178 LEU A N 1
ATOM 1452 C CA . LEU A 1 178 ? 16.067 -3.406 -20.203 1.00 92.12 178 LEU A CA 1
ATOM 1453 C C . LEU A 1 178 ? 15.684 -4.083 -21.528 1.00 92.12 178 LEU A C 1
ATOM 1455 O O . LEU A 1 178 ? 16.541 -4.339 -22.377 1.00 92.12 178 LEU A O 1
ATOM 1459 N N . ASN A 1 179 ? 14.413 -4.462 -21.699 1.00 91.44 179 ASN A N 1
ATOM 1460 C CA . ASN A 1 179 ? 13.962 -5.024 -22.969 1.00 91.44 179 ASN A CA 1
ATOM 1461 C C . ASN A 1 179 ? 14.197 -3.994 -24.095 1.00 91.44 179 ASN A C 1
ATOM 1463 O O . ASN A 1 179 ? 13.745 -2.855 -23.956 1.00 91.44 179 ASN A O 1
ATOM 1467 N N . PRO A 1 180 ? 14.844 -4.371 -25.218 1.00 90.56 180 PRO A N 1
ATOM 1468 C CA . PRO A 1 180 ? 15.083 -3.463 -26.337 1.00 90.56 180 PRO A CA 1
ATOM 1469 C C . PRO A 1 180 ? 13.834 -2.739 -26.854 1.00 90.56 180 PRO A C 1
ATOM 1471 O O . PRO A 1 180 ? 13.955 -1.619 -27.343 1.00 90.56 180 PRO A O 1
ATOM 1474 N N . SER A 1 181 ? 12.640 -3.335 -26.722 1.00 90.75 181 SER A N 1
ATOM 1475 C CA . SER A 1 181 ? 11.374 -2.704 -27.120 1.00 90.75 181 SER A CA 1
ATOM 1476 C C . SER A 1 181 ? 10.995 -1.479 -26.283 1.00 90.75 181 SER A C 1
ATOM 1478 O O . SER A 1 181 ? 10.161 -0.695 -26.721 1.00 90.75 181 SER A O 1
ATOM 1480 N N . PHE A 1 182 ? 11.550 -1.340 -25.077 1.00 89.38 182 PHE A N 1
ATOM 1481 C CA . PHE A 1 182 ? 11.316 -0.196 -24.190 1.00 89.38 182 PHE A CA 1
ATOM 1482 C C . PHE A 1 182 ? 12.360 0.911 -24.366 1.00 89.38 182 PHE A C 1
ATOM 1484 O O . PHE A 1 182 ? 12.157 2.010 -23.873 1.00 89.38 182 PHE A O 1
ATOM 1491 N N . LEU A 1 183 ? 13.468 0.624 -25.055 1.00 92.25 183 LEU A N 1
ATOM 1492 C CA . LEU A 1 183 ? 14.577 1.553 -25.259 1.00 92.25 183 LEU A CA 1
ATOM 1493 C C . LEU A 1 183 ? 14.449 2.185 -26.644 1.00 92.25 183 LEU A C 1
ATOM 1495 O O . LEU A 1 183 ? 15.131 1.770 -27.584 1.00 92.25 183 LEU A O 1
ATOM 1499 N N . SER A 1 184 ? 13.550 3.149 -26.803 1.00 91.69 184 SER A N 1
ATOM 1500 C CA . SER A 1 184 ? 13.289 3.810 -28.086 1.00 91.69 184 SER A CA 1
ATOM 1501 C C . SER A 1 184 ? 14.505 4.627 -28.516 1.00 91.69 184 SER A C 1
ATOM 1503 O O . SER A 1 184 ? 15.019 4.442 -29.625 1.00 91.69 184 SER A O 1
ATOM 1505 N N . ASP A 1 185 ? 15.037 5.431 -27.599 1.00 92.44 185 ASP A N 1
ATOM 1506 C CA . ASP A 1 185 ? 16.210 6.275 -27.803 1.00 92.44 185 ASP A CA 1
ATOM 1507 C C . ASP A 1 185 ? 17.262 6.110 -26.688 1.00 92.44 185 ASP A C 1
ATOM 1509 O O . ASP A 1 185 ? 17.128 5.297 -25.769 1.00 92.44 185 ASP A O 1
ATOM 1513 N N . ILE A 1 186 ? 18.378 6.832 -26.819 1.00 93.19 186 ILE A N 1
ATOM 1514 C CA . ILE A 1 186 ? 19.472 6.771 -25.844 1.00 93.19 186 ILE A CA 1
ATOM 1515 C C . ILE A 1 186 ? 19.087 7.392 -24.492 1.00 93.19 186 ILE A C 1
ATOM 1517 O O . ILE A 1 186 ? 19.696 7.043 -23.480 1.00 93.19 186 ILE A O 1
ATOM 1521 N N . ALA A 1 187 ? 18.079 8.271 -24.449 1.00 95.38 187 ALA A N 1
ATOM 1522 C CA . ALA A 1 187 ? 17.589 8.845 -23.204 1.00 95.38 187 ALA A CA 1
ATOM 1523 C C . ALA A 1 187 ? 16.887 7.773 -22.360 1.00 95.38 187 ALA A C 1
ATOM 1525 O O . ALA A 1 187 ? 17.157 7.697 -21.167 1.00 95.38 187 ALA A O 1
ATOM 1526 N N . ASP A 1 188 ? 16.127 6.854 -22.965 1.00 94.31 188 ASP A N 1
ATOM 1527 C CA . ASP A 1 188 ? 15.539 5.708 -22.245 1.00 94.31 188 ASP A CA 1
ATOM 1528 C C . ASP A 1 188 ? 16.612 4.823 -21.577 1.00 94.31 188 ASP A C 1
ATOM 1530 O O . ASP A 1 188 ? 16.444 4.324 -20.457 1.00 94.31 188 ASP A O 1
ATOM 1534 N N . ALA A 1 189 ? 17.749 4.635 -22.258 1.00 95.12 189 ALA A N 1
ATOM 1535 C CA . ALA A 1 189 ? 18.892 3.908 -21.709 1.00 95.12 189 ALA A CA 1
ATOM 1536 C C . ALA A 1 189 ? 19.559 4.682 -20.562 1.00 95.12 189 ALA A C 1
ATOM 1538 O O . ALA A 1 189 ? 19.957 4.069 -19.568 1.00 95.12 189 ALA A O 1
ATOM 1539 N N . TYR A 1 190 ? 19.651 6.011 -20.678 1.00 95.88 190 TYR A N 1
ATOM 1540 C CA . TYR A 1 190 ? 20.145 6.877 -19.611 1.00 95.88 190 TYR A CA 1
ATOM 1541 C C . TYR A 1 190 ? 19.228 6.854 -18.386 1.00 95.88 190 TYR A C 1
ATOM 1543 O O . TYR A 1 190 ? 19.718 6.589 -17.294 1.00 95.88 190 TYR A O 1
ATOM 1551 N N . GLU A 1 191 ? 17.915 7.017 -18.550 1.00 95.00 191 GLU A N 1
ATOM 1552 C CA . GLU A 1 191 ? 16.940 6.952 -17.452 1.00 95.00 191 GLU A CA 1
ATOM 1553 C C . GLU A 1 191 ? 16.974 5.589 -16.747 1.00 95.00 191 GLU A C 1
ATOM 1555 O O . GLU A 1 191 ? 17.007 5.505 -15.517 1.00 95.00 191 GLU A O 1
ATOM 1560 N N . SER A 1 192 ? 17.062 4.501 -17.517 1.00 95.19 192 SER A N 1
ATOM 1561 C CA . SER A 1 192 ? 17.208 3.152 -16.960 1.00 95.19 192 SER A CA 1
ATOM 1562 C C . SER A 1 192 ? 18.498 3.011 -16.143 1.00 95.19 192 SER A C 1
ATOM 1564 O O . SER A 1 192 ? 18.467 2.514 -15.013 1.00 95.19 192 SER A O 1
ATOM 1566 N N . ALA A 1 193 ? 19.633 3.469 -16.685 1.00 95.62 193 ALA A N 1
ATOM 1567 C CA . ALA A 1 193 ? 20.914 3.463 -15.985 1.00 95.62 193 ALA A CA 1
ATOM 1568 C C . ALA A 1 193 ? 20.863 4.313 -14.711 1.00 95.62 193 ALA A C 1
ATOM 1570 O O . ALA A 1 193 ? 21.298 3.865 -13.652 1.00 95.62 193 ALA A O 1
ATOM 1571 N N . TYR A 1 194 ? 20.287 5.507 -14.802 1.00 94.69 194 TYR A N 1
ATOM 1572 C CA . TYR A 1 194 ? 20.142 6.457 -13.710 1.00 94.69 194 TYR A CA 1
ATOM 1573 C C . TYR A 1 194 ? 19.344 5.851 -12.551 1.00 94.69 194 TYR A C 1
ATOM 1575 O O . TYR A 1 194 ? 19.837 5.786 -11.421 1.00 94.69 194 TYR A O 1
ATOM 1583 N N . VAL A 1 195 ? 18.158 5.304 -12.834 1.00 93.75 195 VAL A N 1
ATOM 1584 C CA . VAL A 1 195 ? 17.310 4.656 -11.824 1.00 93.75 195 VAL A CA 1
ATOM 1585 C C . VAL A 1 195 ? 18.026 3.466 -11.183 1.00 93.75 195 VAL A C 1
ATOM 1587 O O . VAL A 1 195 ? 18.006 3.338 -9.957 1.00 93.75 195 VAL A O 1
ATOM 1590 N N . ILE A 1 196 ? 18.683 2.607 -11.967 1.00 94.12 196 ILE A N 1
ATOM 1591 C CA . ILE A 1 196 ? 19.402 1.439 -11.434 1.00 94.12 196 ILE A CA 1
ATOM 1592 C C . ILE A 1 196 ? 20.554 1.882 -10.522 1.00 94.12 196 ILE A C 1
ATOM 1594 O O . ILE A 1 196 ? 20.638 1.436 -9.376 1.00 94.12 196 ILE A O 1
ATOM 1598 N N . MET A 1 197 ? 21.417 2.780 -10.997 1.00 93.62 197 MET A N 1
ATOM 1599 C CA . MET A 1 197 ? 22.625 3.194 -10.278 1.00 93.62 197 MET A CA 1
ATOM 1600 C C . MET A 1 197 ? 22.296 3.931 -8.975 1.00 93.62 197 MET A C 1
ATOM 1602 O O . MET A 1 197 ? 22.906 3.647 -7.942 1.00 93.62 197 MET A O 1
ATOM 1606 N N . LEU A 1 198 ? 21.287 4.809 -8.976 1.00 92.38 198 LEU A N 1
ATOM 1607 C CA . LEU A 1 198 ? 20.857 5.507 -7.760 1.00 92.38 198 LEU A CA 1
ATOM 1608 C C . LEU A 1 198 ? 20.191 4.581 -6.736 1.00 92.38 198 LEU A C 1
ATOM 1610 O O . LEU A 1 198 ? 20.329 4.798 -5.531 1.00 92.38 198 LEU A O 1
ATOM 1614 N N . ASN A 1 199 ? 19.490 3.535 -7.184 1.00 91.12 199 ASN A N 1
ATOM 1615 C CA . ASN A 1 199 ? 18.910 2.551 -6.269 1.00 91.12 199 ASN A CA 1
ATOM 1616 C C . ASN A 1 199 ? 19.959 1.582 -5.704 1.00 91.12 199 ASN A C 1
ATOM 1618 O O . ASN A 1 199 ? 19.811 1.146 -4.560 1.00 91.12 199 ASN A O 1
ATOM 1622 N N . LEU A 1 200 ? 21.031 1.293 -6.454 1.00 91.69 200 LEU A N 1
ATOM 1623 C CA . LEU A 1 200 ? 22.185 0.531 -5.965 1.00 91.69 200 LEU A CA 1
ATOM 1624 C C . LEU A 1 200 ? 22.992 1.318 -4.926 1.00 91.69 200 LEU A C 1
ATOM 1626 O O . LEU A 1 200 ? 23.405 0.749 -3.916 1.00 91.69 200 LEU A O 1
ATOM 1630 N N . ASN A 1 201 ? 23.185 2.625 -5.135 1.00 90.81 201 ASN A N 1
ATOM 1631 C CA . ASN A 1 201 ? 23.861 3.494 -4.176 1.00 90.81 201 ASN A CA 1
ATOM 1632 C C . ASN A 1 201 ? 23.025 4.728 -3.821 1.00 90.81 201 ASN A C 1
ATOM 1634 O O . ASN A 1 201 ? 23.192 5.811 -4.378 1.00 90.81 201 ASN A O 1
ATOM 1638 N N . LYS A 1 202 ? 22.185 4.588 -2.790 1.00 89.94 202 LYS A N 1
ATOM 1639 C CA . LYS A 1 202 ? 21.287 5.661 -2.330 1.00 89.94 202 LYS A CA 1
ATOM 1640 C C . LYS A 1 202 ? 22.006 6.945 -1.901 1.00 89.94 202 LYS A C 1
ATOM 1642 O O . LYS A 1 202 ? 21.390 8.006 -1.920 1.00 89.94 202 LYS A O 1
ATOM 1647 N N . SER A 1 203 ? 23.293 6.886 -1.534 1.00 91.69 203 SER A N 1
ATOM 1648 C CA . SER A 1 203 ? 24.060 8.094 -1.181 1.00 91.69 203 SER A CA 1
ATOM 1649 C C . SER A 1 203 ? 24.280 9.029 -2.374 1.00 91.69 203 SER A C 1
ATOM 1651 O O . SER A 1 203 ? 24.452 10.233 -2.192 1.00 91.69 203 SER A O 1
ATOM 1653 N N . TRP A 1 204 ? 24.230 8.496 -3.597 1.00 91.81 204 TRP A N 1
ATOM 1654 C CA . TRP A 1 204 ? 24.400 9.271 -4.824 1.00 91.81 204 TRP A CA 1
ATOM 1655 C C . TRP A 1 204 ? 23.198 10.161 -5.131 1.00 91.81 204 TRP A C 1
ATOM 1657 O O . TRP A 1 204 ? 23.355 11.174 -5.802 1.00 91.81 204 TRP A O 1
ATOM 1667 N N . ILE A 1 205 ? 22.024 9.860 -4.565 1.00 89.12 205 ILE A N 1
ATOM 1668 C CA . ILE A 1 205 ? 20.816 10.687 -4.714 1.00 89.12 205 ILE A CA 1
ATOM 1669 C C . ILE A 1 205 ? 21.067 12.119 -4.215 1.00 89.12 205 ILE A C 1
ATOM 1671 O O . ILE A 1 205 ? 20.541 13.071 -4.776 1.00 89.12 205 ILE A O 1
ATOM 1675 N N . GLN A 1 206 ? 21.902 12.287 -3.187 1.00 90.31 206 GLN A N 1
ATOM 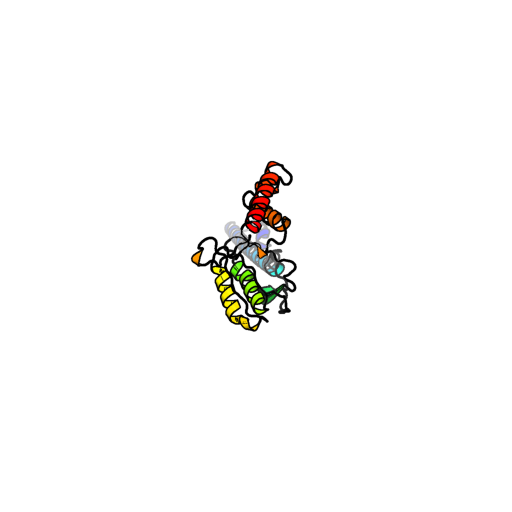1676 C CA . GLN A 1 206 ? 22.243 13.600 -2.627 1.00 90.31 206 GLN A CA 1
ATOM 1677 C C . GLN A 1 206 ? 23.419 14.287 -3.342 1.00 90.31 206 GLN A C 1
ATOM 1679 O O . GLN A 1 206 ? 23.747 15.422 -3.012 1.00 90.31 206 GLN A O 1
ATOM 1684 N N . LYS A 1 207 ? 24.073 13.603 -4.289 1.00 90.25 207 LYS A N 1
ATOM 1685 C CA . LYS A 1 207 ? 25.288 14.052 -4.989 1.00 90.25 207 LYS A CA 1
ATOM 1686 C C . LYS A 1 207 ? 25.084 14.130 -6.507 1.00 90.25 207 LYS A C 1
ATOM 1688 O O . LYS A 1 207 ? 26.023 13.940 -7.273 1.00 90.25 207 LYS A O 1
ATOM 1693 N N . GLN A 1 208 ? 23.850 14.359 -6.947 1.00 81.75 208 GLN A N 1
ATOM 1694 C CA . GLN A 1 208 ? 23.538 14.502 -8.370 1.00 81.75 208 GLN A CA 1
ATOM 1695 C C . GLN A 1 208 ? 24.311 15.683 -8.969 1.00 81.75 208 GLN A C 1
ATOM 1697 O O . GLN A 1 208 ? 24.436 16.730 -8.330 1.00 81.75 208 GLN A O 1
ATOM 1702 N N . GLY A 1 209 ? 24.855 15.501 -10.173 1.00 84.38 209 GLY A N 1
ATOM 1703 C CA . GLY A 1 209 ? 25.753 16.469 -10.808 1.00 84.38 209 GLY A CA 1
ATOM 1704 C C . GLY A 1 209 ? 27.227 16.372 -10.389 1.00 84.38 209 GLY A C 1
ATOM 1705 O O . GLY A 1 209 ? 28.061 17.051 -10.986 1.00 84.38 209 GLY A O 1
ATOM 1706 N N . ASP A 1 210 ? 27.584 15.526 -9.414 1.00 92.56 210 ASP A N 1
ATOM 1707 C CA . ASP A 1 210 ? 28.985 15.212 -9.117 1.00 92.56 210 ASP A CA 1
ATOM 1708 C C . ASP A 1 210 ? 29.566 14.302 -10.212 1.00 92.56 210 ASP A C 1
ATOM 1710 O O . ASP A 1 210 ? 28.945 13.323 -10.635 1.00 92.56 210 ASP A O 1
ATOM 1714 N N . PHE A 1 211 ? 30.794 14.584 -10.645 1.00 93.12 211 PHE A N 1
ATOM 1715 C CA . PHE A 1 211 ? 31.464 13.850 -11.719 1.00 93.12 211 PHE A CA 1
ATOM 1716 C C . PHE A 1 211 ? 31.526 12.341 -11.443 1.00 93.12 211 PHE A C 1
ATOM 1718 O O . PHE A 1 211 ? 31.324 11.533 -12.352 1.00 93.12 211 PHE A O 1
ATOM 1725 N N . PHE A 1 212 ? 31.772 11.952 -10.189 1.00 91.75 212 PHE A N 1
ATOM 1726 C CA . PHE A 1 212 ? 31.877 10.544 -9.790 1.00 91.75 212 PHE A CA 1
ATOM 1727 C C . PHE A 1 212 ? 30.530 9.817 -9.708 1.00 91.75 212 PHE A C 1
ATOM 1729 O O . PHE A 1 212 ? 30.515 8.590 -9.625 1.00 91.75 212 PHE A O 1
ATOM 1736 N N . VAL A 1 213 ? 29.418 10.551 -9.750 1.00 92.94 213 VAL A N 1
ATOM 1737 C CA . VAL A 1 213 ? 28.064 9.995 -9.848 1.00 92.94 213 VAL A CA 1
ATOM 1738 C C . VAL A 1 213 ? 27.630 9.933 -11.309 1.00 92.94 213 VAL A C 1
ATOM 1740 O O . VAL A 1 213 ? 27.181 8.887 -11.772 1.00 92.94 213 VAL A O 1
ATOM 1743 N N . GLU A 1 214 ? 27.838 11.013 -12.062 1.00 94.19 214 GLU A N 1
ATOM 1744 C CA . GLU A 1 214 ? 27.393 11.109 -13.455 1.00 94.19 214 GLU A CA 1
ATOM 1745 C C . GLU A 1 214 ? 28.195 10.204 -14.398 1.00 94.19 214 GLU A C 1
ATOM 1747 O O . GLU A 1 214 ? 27.619 9.510 -15.234 1.00 94.19 214 GLU A O 1
ATOM 1752 N N . SER A 1 215 ? 29.522 10.141 -14.247 1.00 95.62 215 SER A N 1
ATOM 1753 C CA . SER A 1 215 ? 30.387 9.341 -15.129 1.00 95.62 215 SER A CA 1
ATOM 1754 C C . SER A 1 215 ? 29.992 7.859 -15.212 1.00 95.62 215 SER A C 1
ATOM 1756 O O . SER A 1 215 ? 29.856 7.349 -16.328 1.00 95.62 215 SER A O 1
ATOM 1758 N N . PRO A 1 216 ? 29.786 7.132 -14.093 1.00 95.56 216 PRO A N 1
ATOM 1759 C CA . PRO A 1 216 ? 29.371 5.734 -14.168 1.00 95.56 216 PRO A CA 1
ATOM 1760 C C . PRO A 1 216 ? 27.939 5.565 -14.691 1.00 95.56 216 PRO A C 1
ATOM 1762 O O . PRO A 1 216 ? 27.671 4.561 -15.347 1.00 95.56 216 PRO A O 1
ATOM 1765 N N . ILE A 1 217 ? 27.035 6.527 -14.469 1.00 96.06 217 ILE A N 1
ATOM 1766 C CA . ILE A 1 217 ? 25.681 6.499 -15.047 1.00 96.06 217 ILE A CA 1
ATOM 1767 C C . ILE A 1 217 ? 25.758 6.621 -16.571 1.00 96.06 217 ILE A C 1
ATOM 1769 O O . ILE A 1 217 ? 25.190 5.790 -17.278 1.00 96.06 217 ILE A O 1
ATOM 1773 N N . VAL A 1 218 ? 26.516 7.596 -17.083 1.00 96.38 218 VAL A N 1
ATOM 1774 C CA . VAL A 1 218 ? 26.722 7.801 -18.526 1.00 96.38 218 VAL A CA 1
ATOM 1775 C C . VAL A 1 218 ? 27.387 6.581 -19.163 1.00 96.38 218 VAL A C 1
ATOM 1777 O O . VAL A 1 218 ? 26.950 6.121 -20.219 1.00 96.38 218 VAL A O 1
ATOM 1780 N N . LEU A 1 219 ? 28.408 6.015 -18.514 1.00 96.94 219 LEU A N 1
ATOM 1781 C CA . LEU A 1 219 ? 29.055 4.796 -18.994 1.00 96.94 219 LEU A CA 1
ATOM 1782 C C . LEU A 1 219 ? 28.067 3.625 -19.049 1.00 96.94 219 LEU A C 1
ATOM 1784 O O . LEU A 1 219 ? 28.020 2.906 -20.047 1.00 96.94 219 LEU A O 1
ATOM 1788 N N . PHE A 1 220 ? 27.261 3.434 -18.005 1.00 96.44 220 PHE A N 1
ATOM 1789 C CA . PHE A 1 220 ? 26.294 2.344 -17.965 1.00 96.44 220 PHE A CA 1
ATOM 1790 C C . PHE A 1 220 ? 25.187 2.522 -19.013 1.00 96.44 220 PHE A C 1
ATOM 1792 O O . PHE A 1 220 ? 24.851 1.565 -19.711 1.00 96.44 220 PHE A O 1
ATOM 1799 N N . ALA A 1 221 ? 24.707 3.750 -19.217 1.00 96.81 221 ALA A N 1
ATOM 1800 C CA . ALA A 1 221 ? 23.777 4.095 -20.290 1.00 96.81 221 ALA A CA 1
ATOM 1801 C C . ALA A 1 221 ? 24.351 3.748 -21.674 1.00 96.81 221 ALA A C 1
ATOM 1803 O O . ALA A 1 221 ? 23.674 3.123 -22.493 1.00 96.81 221 ALA A O 1
ATOM 1804 N N . ALA A 1 222 ? 25.624 4.083 -21.914 1.00 96.00 222 ALA A N 1
ATOM 1805 C CA . ALA A 1 222 ? 26.315 3.751 -23.157 1.00 96.00 222 ALA A CA 1
ATOM 1806 C C . ALA A 1 222 ? 26.425 2.233 -23.370 1.00 96.00 222 ALA A C 1
ATOM 1808 O O . ALA A 1 222 ? 26.213 1.761 -24.486 1.00 96.00 222 ALA A O 1
ATOM 1809 N N . VAL A 1 223 ? 26.694 1.456 -22.314 1.00 95.62 223 VAL A N 1
ATOM 1810 C CA . VAL A 1 223 ? 26.722 -0.016 -22.381 1.00 95.62 223 VAL A CA 1
ATOM 1811 C C . VAL A 1 223 ? 25.340 -0.583 -22.712 1.00 95.62 223 VAL A C 1
ATOM 1813 O O . VAL A 1 223 ? 25.233 -1.418 -23.610 1.00 95.62 223 VAL A O 1
ATOM 1816 N N . ILE A 1 224 ? 24.278 -0.118 -22.043 1.00 95.56 224 ILE A N 1
ATOM 1817 C CA . ILE A 1 224 ? 22.894 -0.538 -22.327 1.00 95.56 224 ILE A CA 1
ATOM 1818 C C . ILE A 1 224 ? 22.550 -0.260 -23.796 1.00 95.56 224 ILE A C 1
ATOM 1820 O O . ILE A 1 224 ? 22.063 -1.144 -24.507 1.00 95.56 224 ILE A O 1
ATOM 1824 N N . TRP A 1 225 ? 22.850 0.949 -24.273 1.00 95.56 225 TRP A N 1
ATOM 1825 C CA . TRP A 1 225 ? 22.568 1.354 -25.647 1.00 95.56 225 TRP A CA 1
ATOM 1826 C C . TRP A 1 225 ? 23.386 0.569 -26.676 1.00 95.56 225 TRP A C 1
ATOM 1828 O O . TRP A 1 225 ? 22.853 0.141 -27.705 1.00 95.56 225 TRP A O 1
ATOM 1838 N N . TYR A 1 226 ? 24.665 0.328 -26.384 1.00 94.44 226 TYR A N 1
ATOM 1839 C CA . TYR A 1 226 ? 25.530 -0.500 -27.213 1.00 94.44 226 TYR A CA 1
ATOM 1840 C C . TYR A 1 226 ? 24.962 -1.912 -27.353 1.00 94.44 226 TYR A C 1
ATOM 1842 O O . TYR A 1 226 ? 24.816 -2.395 -28.474 1.00 94.44 226 TYR A O 1
ATOM 1850 N N . LEU A 1 227 ? 24.571 -2.547 -26.242 1.00 93.06 227 LEU A N 1
ATOM 1851 C CA . LEU A 1 227 ? 23.998 -3.893 -26.257 1.00 93.06 227 LEU A CA 1
ATOM 1852 C C . LEU A 1 227 ? 22.686 -3.950 -27.049 1.00 93.06 227 LEU A C 1
ATOM 1854 O O . LEU A 1 227 ? 22.509 -4.878 -27.835 1.00 93.06 227 LEU A O 1
ATOM 1858 N N . LYS A 1 228 ? 21.814 -2.940 -26.927 1.00 91.31 228 LYS A N 1
ATOM 1859 C CA . LYS A 1 228 ? 20.599 -2.817 -27.753 1.00 91.31 228 LYS A CA 1
ATOM 1860 C C . LYS A 1 228 ? 20.931 -2.747 -29.251 1.00 91.31 228 LYS A C 1
ATOM 1862 O O . LYS A 1 228 ? 20.273 -3.397 -30.058 1.00 91.31 228 LYS A O 1
ATOM 1867 N N . CYS A 1 229 ? 21.928 -1.948 -29.638 1.00 89.88 229 CYS A N 1
ATOM 1868 C CA . CYS A 1 229 ? 22.303 -1.777 -31.045 1.00 89.88 229 CYS A CA 1
ATOM 1869 C C . CYS A 1 229 ? 23.016 -3.009 -31.625 1.00 89.88 229 CYS A C 1
ATOM 1871 O O . CYS A 1 229 ? 22.756 -3.384 -32.769 1.00 89.88 229 CYS A O 1
ATOM 1873 N N . ALA A 1 230 ? 23.914 -3.619 -30.849 1.00 85.19 230 ALA A N 1
ATOM 1874 C CA . ALA A 1 230 ? 24.745 -4.745 -31.265 1.00 85.19 230 ALA A CA 1
ATOM 1875 C C . ALA A 1 230 ? 23.965 -6.067 -31.305 1.00 85.19 230 ALA A C 1
ATOM 1877 O O . ALA A 1 230 ? 24.162 -6.874 -32.213 1.00 85.19 230 ALA A O 1
ATOM 1878 N N . HIS A 1 231 ? 23.042 -6.271 -30.364 1.00 70.12 231 HIS A N 1
ATOM 1879 C CA . HIS A 1 231 ? 22.124 -7.402 -30.354 1.00 70.12 231 HIS A CA 1
ATOM 1880 C C . HIS A 1 231 ? 20.746 -6.942 -30.832 1.00 70.12 231 HIS A C 1
ATOM 1882 O O . HIS A 1 231 ? 19.831 -6.744 -30.032 1.00 70.12 231 HIS A O 1
ATOM 1888 N N . LYS A 1 232 ? 20.568 -6.796 -32.155 1.00 58.12 232 LYS A N 1
ATOM 1889 C CA . LYS A 1 232 ? 19.211 -6.789 -32.720 1.00 58.12 232 LYS A CA 1
ATOM 1890 C C . LYS A 1 232 ? 18.568 -8.118 -32.336 1.00 58.12 232 LYS A C 1
ATOM 1892 O O . LYS A 1 232 ? 19.028 -9.165 -32.785 1.00 58.12 232 LYS A O 1
ATOM 1897 N N . ALA A 1 233 ? 17.569 -8.064 -31.458 1.00 55.53 233 ALA A N 1
ATOM 1898 C CA . ALA A 1 233 ? 16.769 -9.225 -31.107 1.00 55.53 233 ALA A CA 1
ATOM 1899 C C . ALA A 1 233 ? 16.243 -9.853 -32.408 1.00 55.53 233 ALA A C 1
ATOM 1901 O O . ALA A 1 233 ? 15.615 -9.157 -33.207 1.00 55.53 233 ALA A O 1
ATOM 1902 N N . VAL A 1 234 ? 16.605 -11.118 -32.638 1.00 43.22 234 VAL A N 1
ATOM 1903 C CA . VAL A 1 234 ? 16.023 -11.961 -33.693 1.00 43.22 234 VAL A CA 1
ATOM 1904 C C . VAL A 1 234 ? 14.550 -12.183 -33.385 1.00 43.22 234 VAL A C 1
ATOM 1906 O O . VAL A 1 234 ? 14.243 -12.408 -32.191 1.00 43.22 234 VAL A O 1
#

pLDDT: mean 88.95, std 9.81, range [43.22, 97.25]

Secondary structure (DSSP, 8-state):
-HHHHGGGGGGGS-S-HHHHHHHHHHHHHHHHHHHHHHHHHHHHHT-SSTT--TTSTTTS--PPP-S----SS-EEEEEEEEETTEEEEEEEEES-GGG-------TTSSHIIIIIHHHHHHHHHTT-------TTTTHHHHHHHHHHHHTGGGSSSPPP-----SS-GGGPPP--TT-GGG--SHHHHHHHHHHHHHHH-GGGGGGTT-HHHHHHHHHHHHHHHHHHHHS---

Sequence (234 aa):
MLLFFGSELLLTARFPVALLTLLYVATVAAGYISLLTAGTWISRLLKNQLMDDVFNDENESFMQERRLIANEYSVNLPTRFRYQRKTYSGWINVINPFRASLILGTPGSGKSYAIINNYIRQQIEKGFAAYIYDFKYPDLSIIAYNQLLKNKDKYAKPVGFYVINFDDPRYSHRCNPLNPSFLSDIADAYESAYVIMLNLNKSWIQKQGDFFVESPIVLFAAVIWYLKCAHKAV

Organism: NCBI:txid997888